Protein AF-0000000068382737 (afdb_homodimer)

InterPro domains:
  IPR018967 Iron-binding zinc finger, CDGSH type [PF09360] (54-76)
  IPR018967 Iron-binding zinc finger, CDGSH type [SM00704] (44-81)
  IPR018967 Iron-binding zinc finger, CDGSH type [SM00704] (82-119)
  IPR042216 MitoNEET, CDGSH iron-sulfur domain [G3DSA:3.40.5.90] (37-81)
  IPR042216 MitoNEET, CDGSH iron-sulfur domain [G3DSA:3.40.5.90] (82-126)
  IPR052950 CDGSH iron-sulfur domain-containing protein [PTHR46491] (32-125)

Nearest PDB structures (foldseek):
  6avj-assembly3_C  TM=9.415E-01  e=7.120E-12  Homo sapiens
  3tbn-assembly1_A  TM=9.566E-01  e=1.025E-10  Paramagnetospirillum magneticum AMB-1
  8b6h-assembly1_EF  TM=9.404E-01  e=1.617E-08  Tetrahymena thermophila SB210
  6z1p-assembly1_AV  TM=8.546E-01  e=1.347E-07  Tetrahymena thermophila SB210
  7p0p-assembly2_D  TM=6.008E-01  e=1.729E-02  Homo sapiens

Organism: Naja naja (NCBI:txid35670)

Sequence (258 aa):
MPGLQKARGIVASPVASFCRLFFSQIRSCSALSASSVKPVIAAKEPFPVDLIAEKRYAWCACGHSQKQPFCDGTHKKSAPEMSPLRFIAEESKKAWLCGCKYTKNPPYCDGTHKEDFVQKTDLHSQPQVMPGLQKARGIVASPVASFCRLFFSQIRSCSALSASSVKPVIAAKEPFPVDLIAEKRYAWCACGHSQKQPFCDGTHKKSAPEMSPLRFIAEESKKAWLCGCKYTKNPPYCDGTHKEDFVQKTDLHSQPQV

Solvent-accessible surface area (backbone atoms only — not comparable to full-atom values): 15553 Å² total; per-residue (Å²): 133,87,77,79,79,80,77,79,77,76,77,76,71,76,78,75,75,76,71,72,71,71,73,71,66,69,68,66,68,70,65,65,66,45,60,85,72,73,54,41,59,56,34,63,52,58,43,81,42,80,41,49,51,71,41,77,45,43,34,36,42,48,34,39,32,86,48,70,59,29,53,66,65,44,35,67,76,77,37,63,80,51,65,56,49,35,31,43,34,87,52,62,40,78,43,48,33,32,26,37,52,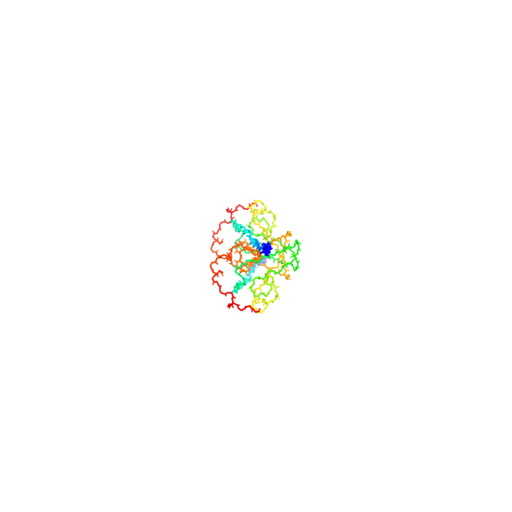66,29,77,45,71,64,32,48,44,62,54,40,73,38,61,82,45,61,70,51,66,61,83,77,46,80,74,100,135,88,80,79,80,79,82,77,78,76,78,76,73,75,77,76,75,75,71,71,72,73,71,73,68,69,67,66,66,69,65,64,65,46,59,84,72,73,55,42,59,57,35,60,52,58,44,79,42,81,41,49,51,73,40,79,44,43,34,35,42,48,35,42,33,83,49,69,57,28,54,66,64,44,35,66,77,78,38,64,79,51,65,56,48,36,30,42,35,87,52,63,40,78,43,47,33,31,25,38,50,68,30,77,45,73,65,32,48,44,61,54,41,73,38,62,81,46,61,69,48,67,61,82,77,45,78,72,102

Secondary structure (DSSP, 8-state):
-----------------------------------SPPPP---SSPEEEEE-TT-EEEE-SSS--SSTTB--STHHHH-TT---EEEE-SS-EEEEE-SSS--SSTTB--SGGGSHHHHTS-GGGS---/-----------------------------------SPPPP---SSPEEEEE-TT-EEEE--SS--SSTTB--STHHHH-TT---EEEE-SS-EEEEE-SSS--SSTTB--SGGGSHHHHTS-GGGS---

Foldseek 3Di:
DPPDDPPPPPPPPPPPPPPPPPPPCPVPPPPLPPPPQQAAQQDLFFDKDWAAAFDKFWADQRNQAPPPRGHDPCCVPVPVSDGTDIDGDHHTDIFTADRGNPAPDPRGDDCCSVDCVNVVDDNVPPPND/DDDPPDPPPPPPPPPPPPPPPPPPCPVPPPPLPPQPQQAAQQDLFFDKDWAAAFDKFWADQRNQAPPPRGHPPCCVPVPVSDGTDIDGDHHTDIFTADRGNPAPDPRGDPCCSVDCVNVVDDNVPPPSD

Structure (mmCIF, N/CA/C/O backbone):
data_AF-0000000068382737-model_v1
#
loop_
_entity.id
_entity.type
_entity.pdbx_description
1 polymer 'Iron-binding zinc finger CDGSH type domain-containing protein'
#
loop_
_atom_site.group_PDB
_atom_site.id
_atom_site.type_symbol
_atom_site.label_atom_id
_atom_site.label_alt_id
_atom_site.label_comp_id
_atom_site.label_asym_id
_atom_site.label_entity_id
_atom_site.label_seq_id
_atom_site.pdbx_PDB_ins_code
_atom_site.Cartn_x
_atom_site.Cartn_y
_atom_site.Cartn_z
_atom_site.occupancy
_atom_site.B_iso_or_equiv
_atom_site.auth_seq_id
_atom_site.auth_comp_id
_atom_site.auth_asym_id
_atom_site.auth_atom_id
_atom_site.pdbx_PDB_model_num
ATOM 1 N N . MET A 1 1 ? 44.438 -77.625 -36.875 1 35.94 1 MET A N 1
ATOM 2 C CA . MET A 1 1 ? 45 -76.312 -36.594 1 35.94 1 MET A CA 1
ATOM 3 C C . MET A 1 1 ? 43.969 -75.375 -36.031 1 35.94 1 MET A C 1
ATOM 5 O O . MET A 1 1 ? 42.875 -75.188 -36.625 1 35.94 1 MET A O 1
ATOM 9 N N . PRO A 1 2 ? 43.969 -75.188 -34.625 1 46.19 2 PRO A N 1
ATOM 10 C CA . PRO A 1 2 ? 43.094 -74.5 -33.656 1 46.19 2 PRO A CA 1
ATOM 11 C C . PRO A 1 2 ? 42.969 -73 -33.906 1 46.19 2 PRO A C 1
ATOM 13 O O . PRO A 1 2 ? 43.969 -72.25 -33.906 1 46.19 2 PRO A O 1
ATOM 16 N N . GLY A 1 3 ? 42.219 -72.625 -35.031 1 34.78 3 GLY A N 1
ATOM 17 C CA . GLY A 1 3 ? 42.094 -71.188 -35.438 1 34.78 3 GLY A CA 1
ATOM 18 C C . GLY A 1 3 ? 41.562 -70.312 -34.312 1 34.78 3 GLY A C 1
ATOM 19 O O . GLY A 1 3 ? 40.656 -70.688 -33.562 1 34.78 3 GLY A O 1
ATOM 20 N N . LEU A 1 4 ? 42.438 -69.438 -33.781 1 41.44 4 LEU A N 1
ATOM 21 C CA . LEU A 1 4 ? 42.469 -68.438 -32.75 1 41.44 4 LEU A CA 1
ATOM 22 C C . LEU A 1 4 ? 41.375 -67.375 -32.938 1 41.44 4 LEU A C 1
ATOM 24 O O . LEU A 1 4 ? 41.25 -66.812 -34.031 1 41.44 4 LEU A O 1
ATOM 28 N N . GLN A 1 5 ? 40.156 -67.625 -32.312 1 39.19 5 GLN A N 1
ATOM 29 C CA . GLN A 1 5 ? 38.938 -66.875 -32.281 1 39.19 5 GLN A CA 1
ATOM 30 C C . GLN A 1 5 ? 39.188 -65.438 -31.75 1 39.19 5 GLN A C 1
ATOM 32 O O . GLN A 1 5 ? 39.812 -65.312 -30.688 1 39.19 5 GLN A O 1
ATOM 37 N N . LYS A 1 6 ? 39.531 -64.438 -32.688 1 40.5 6 LYS A N 1
ATOM 38 C CA . LYS A 1 6 ? 39.75 -63.031 -32.406 1 40.5 6 LYS A CA 1
ATOM 39 C C . LYS A 1 6 ? 38.594 -62.438 -31.594 1 40.5 6 LYS A C 1
ATOM 41 O O . LYS A 1 6 ? 37.406 -62.625 -31.953 1 40.5 6 LYS A O 1
ATOM 46 N N . ALA A 1 7 ? 38.75 -62.281 -30.266 1 41.22 7 ALA A N 1
ATOM 47 C CA . ALA A 1 7 ? 37.906 -61.625 -29.25 1 41.22 7 ALA A CA 1
ATOM 48 C C . ALA A 1 7 ? 37.656 -60.156 -29.578 1 41.22 7 ALA A C 1
ATOM 50 O O . ALA A 1 7 ? 38.625 -59.375 -29.688 1 41.22 7 ALA A O 1
ATOM 51 N N . ARG A 1 8 ? 36.844 -59.781 -30.625 1 37.47 8 ARG A N 1
ATOM 52 C CA . ARG A 1 8 ? 36.562 -58.406 -30.906 1 37.47 8 ARG A CA 1
ATOM 53 C C . ARG A 1 8 ? 36.031 -57.688 -29.672 1 37.47 8 ARG A C 1
ATOM 55 O O . ARG A 1 8 ? 35.062 -58.156 -29.047 1 37.47 8 ARG A O 1
ATOM 62 N N . GLY A 1 9 ? 36.906 -57.094 -28.812 1 33.25 9 GLY A N 1
ATOM 63 C CA . GLY A 1 9 ? 36.594 -56.281 -27.641 1 33.25 9 GLY A CA 1
ATOM 64 C C . GLY A 1 9 ? 35.719 -55.125 -27.938 1 33.25 9 GLY A C 1
ATOM 65 O O . GLY A 1 9 ? 36.031 -54.281 -28.781 1 33.25 9 GLY A O 1
ATOM 66 N N . ILE A 1 10 ? 34.375 -55.281 -28.062 1 40 10 ILE A N 1
ATOM 67 C CA . ILE A 1 10 ? 33.438 -54.188 -28.281 1 40 10 ILE A CA 1
ATOM 68 C C . ILE A 1 10 ? 33.594 -53.156 -27.172 1 40 10 ILE A C 1
ATOM 70 O O . ILE A 1 10 ? 33.562 -53.5 -25.984 1 40 10 ILE A O 1
ATOM 74 N N . VAL A 1 11 ? 34.375 -52.062 -27.438 1 41.19 11 VAL A N 1
ATOM 75 C CA . VAL A 1 11 ? 34.562 -50.906 -26.562 1 41.19 11 VAL A CA 1
ATOM 76 C C . VAL A 1 11 ? 33.219 -50.281 -26.234 1 41.19 11 VAL A C 1
ATOM 78 O O . VAL A 1 11 ? 32.406 -50 -27.125 1 41.19 11 VAL A O 1
ATOM 81 N N . ALA A 1 12 ? 32.531 -50.719 -25.156 1 43.31 12 ALA A N 1
ATOM 82 C CA . ALA A 1 12 ? 31.297 -50.125 -24.609 1 43.31 12 ALA A CA 1
ATOM 83 C C . ALA A 1 12 ? 31.484 -48.625 -24.328 1 43.31 12 ALA A C 1
ATOM 85 O O . ALA A 1 12 ? 32.469 -48.219 -23.688 1 43.31 12 ALA A O 1
ATOM 86 N N . SER A 1 13 ? 31.188 -47.812 -25.406 1 45.09 13 SER A N 1
ATOM 87 C CA . SER A 1 13 ? 31.203 -46.375 -25.188 1 45.09 13 SER A CA 1
ATOM 88 C C . SER A 1 13 ? 30.375 -46 -23.953 1 45.09 13 SER A C 1
ATOM 90 O O . SER A 1 13 ? 29.281 -46.5 -23.75 1 45.09 13 SER A O 1
ATOM 92 N N . PRO A 1 14 ? 31.016 -45.625 -22.875 1 43.5 14 PRO A N 1
ATOM 93 C CA . PRO A 1 14 ? 30.266 -45.156 -21.703 1 43.5 14 PRO A CA 1
ATOM 94 C C . PRO A 1 14 ? 29.312 -44 -22.031 1 43.5 14 PRO A C 1
ATOM 96 O O . PRO A 1 14 ? 29.625 -43.156 -22.875 1 43.5 14 PRO A O 1
ATOM 99 N N . VAL A 1 15 ? 28.047 -44.312 -22.328 1 46.22 15 VAL A N 1
ATOM 100 C CA . VAL A 1 15 ? 27.016 -43.281 -22.391 1 46.22 15 VAL A CA 1
ATOM 101 C C . VAL A 1 15 ? 27.156 -42.344 -21.172 1 46.22 15 VAL A C 1
ATOM 103 O O . VAL A 1 15 ? 27.094 -42.812 -20.031 1 46.22 15 VAL A O 1
ATOM 106 N N . ALA A 1 16 ? 28.141 -41.375 -21.234 1 41.41 16 ALA A N 1
ATOM 107 C CA . ALA A 1 16 ? 28.203 -40.312 -20.25 1 41.41 16 ALA A CA 1
ATOM 108 C C . ALA A 1 16 ? 26.828 -39.719 -19.984 1 41.41 16 ALA A C 1
ATOM 110 O O . ALA A 1 16 ? 26.109 -39.344 -20.922 1 41.41 16 ALA A O 1
ATOM 111 N N . SER A 1 17 ? 26.078 -40.281 -19 1 42.47 17 SER A N 1
ATOM 112 C CA . SER A 1 17 ? 24.891 -39.688 -18.406 1 42.47 17 SER A CA 1
ATOM 113 C C . SER A 1 17 ? 25.109 -38.188 -18.141 1 42.47 17 SER A C 1
ATOM 115 O O . SER A 1 17 ? 25.969 -37.812 -17.328 1 42.47 17 SER A O 1
ATOM 117 N N . PHE A 1 18 ? 25.109 -37.344 -19.203 1 42.81 18 PHE A N 1
ATOM 118 C CA . PHE A 1 18 ? 25.047 -35.906 -18.891 1 42.81 18 PHE A CA 1
ATOM 119 C C . PHE A 1 18 ? 23.922 -35.625 -17.906 1 42.81 18 PHE A C 1
ATOM 121 O O . PHE A 1 18 ? 22.75 -35.688 -18.266 1 42.81 18 PHE A O 1
ATOM 128 N N . CYS A 1 19 ? 24.125 -36.125 -16.672 1 41.16 19 CYS A N 1
ATOM 129 C CA . CYS A 1 19 ? 23.234 -35.562 -15.656 1 41.16 19 CYS A CA 1
ATOM 130 C C . CYS A 1 19 ? 23.172 -34.031 -15.758 1 41.16 19 CYS A C 1
ATOM 132 O O . CYS A 1 19 ? 24.172 -33.344 -15.57 1 41.16 19 CYS A O 1
ATOM 134 N N . ARG A 1 20 ? 22.453 -33.531 -16.766 1 35.62 20 ARG A N 1
ATOM 135 C CA . ARG A 1 20 ? 22.078 -32.125 -16.703 1 35.62 20 ARG A CA 1
ATOM 136 C C . ARG A 1 20 ? 21.703 -31.734 -15.281 1 35.62 20 ARG A C 1
ATOM 138 O O . ARG A 1 20 ? 20.719 -32.188 -14.727 1 35.62 20 ARG A O 1
ATOM 145 N N . LEU A 1 21 ? 22.703 -31.562 -14.438 1 36.59 21 LEU A N 1
ATOM 146 C CA . LEU A 1 21 ? 22.438 -30.781 -13.234 1 36.59 21 LEU A CA 1
ATOM 147 C C . LEU A 1 21 ? 21.609 -29.547 -13.555 1 36.59 21 LEU A C 1
ATOM 149 O O . LEU A 1 21 ? 22.031 -28.703 -14.336 1 36.59 21 LEU A O 1
ATOM 153 N N . PHE A 1 22 ? 20.344 -29.75 -13.758 1 39.16 22 PHE A N 1
ATOM 154 C CA . PHE A 1 22 ? 19.484 -28.562 -13.625 1 39.16 22 PHE A CA 1
ATOM 155 C C . PHE A 1 22 ? 19.906 -27.719 -12.438 1 39.16 22 PHE A C 1
ATOM 157 O O . PHE A 1 22 ? 19.891 -28.188 -11.297 1 39.16 22 PHE A O 1
ATOM 164 N N . PHE A 1 23 ? 20.969 -26.9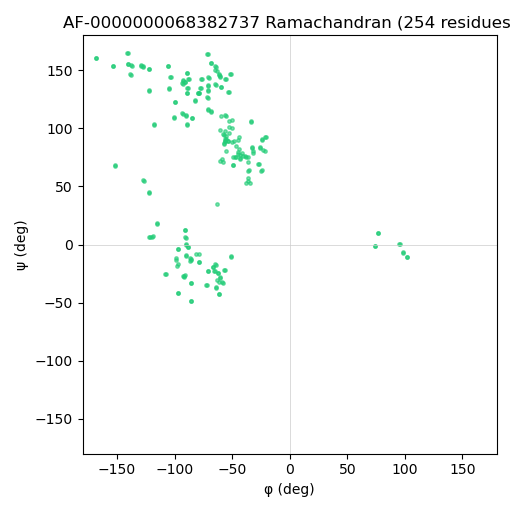22 -12.57 1 37.78 23 PHE A N 1
ATOM 165 C CA . PHE A 1 23 ? 21.141 -25.812 -11.633 1 37.78 23 PHE A CA 1
ATOM 166 C C . PHE A 1 23 ? 19.797 -25.203 -11.273 1 37.78 23 PHE A C 1
ATOM 168 O O . PHE A 1 23 ? 19.156 -24.547 -12.109 1 37.78 23 PHE A O 1
ATOM 175 N N . SER A 1 24 ? 18.953 -25.906 -10.5 1 38.53 24 SER A N 1
ATOM 176 C CA . SER A 1 24 ? 17.891 -25.172 -9.828 1 38.53 24 SER A CA 1
ATOM 177 C C . SER A 1 24 ? 18.375 -23.812 -9.336 1 38.53 24 SER A C 1
ATOM 179 O O . SER A 1 24 ? 19.109 -23.734 -8.344 1 38.53 24 SER A O 1
ATOM 181 N N . GLN A 1 25 ? 18.938 -23.031 -10.18 1 35.56 25 GLN A N 1
ATOM 182 C CA . GLN A 1 25 ? 19.109 -21.656 -9.703 1 35.56 25 GLN A CA 1
ATOM 183 C C . GLN A 1 25 ? 17.922 -21.219 -8.852 1 35.56 25 GLN A C 1
ATOM 185 O O . GLN A 1 25 ? 16.844 -20.938 -9.375 1 35.56 25 GLN A O 1
ATOM 190 N N . ILE A 1 26 ? 17.609 -21.984 -7.836 1 35.19 26 ILE A N 1
ATOM 191 C CA . ILE A 1 26 ? 16.766 -21.312 -6.863 1 35.19 26 ILE A CA 1
ATOM 192 C C . ILE A 1 26 ? 17.156 -19.844 -6.75 1 35.19 26 ILE A C 1
ATOM 194 O O . ILE A 1 26 ? 18.266 -19.531 -6.305 1 35.19 26 ILE A O 1
ATOM 198 N N . ARG A 1 27 ? 16.984 -19.125 -7.824 1 36.53 27 ARG A N 1
ATOM 199 C CA . ARG A 1 27 ? 17.156 -17.672 -7.688 1 36.53 27 ARG A CA 1
ATOM 200 C C . ARG A 1 27 ? 16.719 -17.203 -6.312 1 36.53 27 ARG A C 1
ATOM 202 O O . ARG A 1 27 ? 15.57 -17.422 -5.914 1 36.53 27 ARG A O 1
ATOM 209 N N . SER A 1 28 ? 17.562 -17.297 -5.34 1 34.72 28 SER A N 1
ATOM 210 C CA . SER A 1 28 ? 17.375 -16.625 -4.059 1 34.72 28 SER A CA 1
ATOM 211 C C . SER A 1 28 ? 16.641 -15.297 -4.227 1 34.72 28 SER A C 1
ATOM 213 O O . SER A 1 28 ? 17.047 -14.453 -5.035 1 34.72 28 SER A O 1
ATOM 215 N N . CYS A 1 29 ? 15.32 -15.406 -4.352 1 41.5 29 CYS A N 1
ATOM 216 C CA . CYS A 1 29 ? 14.703 -14.102 -4.168 1 41.5 29 CYS A CA 1
ATOM 217 C C . CYS A 1 29 ? 15.555 -13.211 -3.27 1 41.5 29 CYS A C 1
ATOM 219 O O . CYS A 1 29 ? 15.859 -13.578 -2.133 1 41.5 29 CYS A O 1
ATOM 221 N N . SER A 1 30 ? 16.703 -12.805 -3.807 1 35.38 30 SER A N 1
ATOM 222 C CA . SER A 1 30 ? 17.297 -11.797 -2.932 1 35.38 30 SER A CA 1
ATOM 223 C C . SER A 1 30 ? 16.219 -11.141 -2.061 1 35.38 30 SER A C 1
ATOM 225 O O . SER A 1 30 ? 15.234 -10.617 -2.572 1 35.38 30 SER A O 1
ATOM 227 N N . ALA A 1 31 ? 15.859 -11.766 -1.015 1 37.09 31 ALA A N 1
ATOM 228 C CA . ALA A 1 31 ? 15.07 -11.094 0.012 1 37.09 31 ALA A CA 1
ATOM 229 C C . ALA A 1 31 ? 15.281 -9.586 -0.034 1 37.09 31 ALA A C 1
ATOM 231 O O . ALA A 1 31 ? 16.391 -9.102 0.211 1 37.09 31 ALA A O 1
ATOM 232 N N . LEU A 1 32 ? 14.906 -8.945 -1.066 1 41.41 32 LEU A N 1
ATOM 233 C CA . LEU A 1 32 ? 14.93 -7.512 -0.788 1 41.41 32 LEU A CA 1
ATOM 234 C C . LEU A 1 32 ? 14.805 -7.246 0.708 1 41.41 32 LEU A C 1
ATOM 236 O O . LEU A 1 32 ? 13.883 -7.75 1.355 1 41.41 32 LEU A O 1
ATOM 240 N N . SER A 1 33 ? 15.789 -7.184 1.363 1 41.25 33 SER A N 1
ATOM 241 C CA . SER A 1 33 ? 15.961 -6.848 2.771 1 41.25 33 SER A CA 1
ATOM 242 C C . SER A 1 33 ? 14.828 -5.957 3.273 1 41.25 33 SER A C 1
ATOM 244 O O . SER A 1 33 ? 14.523 -4.93 2.664 1 41.25 33 SER A O 1
ATOM 246 N N . ALA A 1 34 ? 13.68 -6.551 3.65 1 49.91 34 ALA A N 1
ATOM 247 C CA . ALA A 1 34 ? 12.758 -5.707 4.41 1 49.91 34 ALA A CA 1
ATOM 248 C C . ALA A 1 34 ? 13.492 -4.527 5.039 1 49.91 34 ALA A C 1
ATOM 250 O O . ALA A 1 34 ? 14.531 -4.703 5.684 1 49.91 34 ALA A O 1
ATOM 251 N N . SER A 1 35 ? 13.469 -3.463 4.262 1 54.16 35 SER A N 1
ATOM 252 C CA . SER A 1 35 ? 14.086 -2.295 4.879 1 54.16 35 SER A CA 1
ATOM 253 C C . SER A 1 35 ? 13.852 -2.279 6.387 1 54.16 35 SER A C 1
ATOM 255 O O . SER A 1 35 ? 12.734 -2.504 6.848 1 54.16 35 SER A O 1
ATOM 257 N N . SER A 1 36 ? 14.82 -2.555 7.133 1 68.44 36 SER A N 1
ATOM 258 C CA . SER A 1 36 ? 14.867 -2.443 8.586 1 68.44 36 SER A CA 1
ATOM 259 C C . SER A 1 36 ? 14.414 -1.064 9.055 1 68.44 36 SER A C 1
ATOM 261 O O . SER A 1 36 ? 14.156 -0.857 10.242 1 68.44 36 SER A O 1
ATOM 263 N N . VAL A 1 37 ? 14.258 -0.148 8.109 1 83.06 37 VAL A N 1
ATOM 264 C CA . VAL A 1 37 ? 13.93 1.195 8.578 1 83.06 37 VAL A CA 1
ATOM 265 C C . VAL A 1 37 ? 12.422 1.356 8.68 1 83.06 37 VAL A C 1
ATOM 267 O O . VAL A 1 37 ? 11.688 0.973 7.766 1 83.06 37 VAL A O 1
ATOM 270 N N . LYS A 1 38 ? 11.984 1.836 9.797 1 92.12 38 LYS A N 1
ATOM 271 C CA . LYS A 1 38 ? 10.57 2.082 10.078 1 92.12 38 LYS A CA 1
ATOM 272 C C . LYS A 1 38 ? 10.18 3.516 9.727 1 92.12 38 LYS A C 1
ATOM 274 O O . LYS A 1 38 ? 10.969 4.441 9.93 1 92.12 38 LYS A O 1
ATOM 279 N N . PRO A 1 39 ? 9.047 3.674 9.211 1 96.5 39 PRO A N 1
ATOM 280 C CA . PRO A 1 39 ? 8.609 5.043 8.938 1 96.5 39 PRO A CA 1
ATOM 281 C C . PRO A 1 39 ? 8.438 5.867 10.211 1 96.5 39 PRO A C 1
ATOM 283 O O . PRO A 1 39 ? 8.203 5.312 11.289 1 96.5 39 PRO A O 1
ATOM 286 N N . VAL A 1 40 ? 8.648 7.141 10.109 1 97.25 40 VAL A N 1
ATOM 287 C CA . VAL A 1 40 ? 8.312 8.039 11.211 1 97.25 40 VAL A CA 1
ATOM 288 C C . VAL A 1 40 ? 6.859 8.492 11.094 1 97.25 40 VAL A C 1
ATOM 290 O O . VAL A 1 40 ? 6.328 8.602 9.984 1 97.25 40 VAL A O 1
ATOM 293 N N . ILE A 1 41 ? 6.223 8.602 12.188 1 98.25 41 ILE A N 1
ATOM 294 C CA . ILE A 1 41 ? 4.855 9.102 12.203 1 98.25 41 ILE A CA 1
ATOM 295 C C . ILE A 1 41 ? 4.844 10.586 11.828 1 98.25 41 ILE A C 1
ATOM 297 O O . ILE A 1 41 ? 5.336 11.43 12.578 1 98.25 41 ILE A O 1
ATOM 301 N N . ALA A 1 42 ? 4.266 10.961 10.711 1 98.06 42 ALA A N 1
ATOM 302 C CA . ALA A 1 42 ? 4.254 12.336 10.227 1 98.06 42 ALA A CA 1
ATOM 303 C C . ALA A 1 42 ? 3.1 13.133 10.836 1 98.06 42 ALA A C 1
ATOM 305 O O . ALA A 1 42 ? 3.195 14.344 11.008 1 98.06 42 ALA A O 1
ATOM 306 N N . ALA A 1 43 ? 2.012 12.516 11.086 1 98.31 43 ALA A N 1
ATOM 307 C CA . ALA A 1 43 ? 0.805 13.125 11.633 1 98.31 43 ALA A CA 1
ATOM 308 C C . ALA A 1 43 ? -0.031 12.102 12.398 1 98.31 43 ALA A C 1
ATOM 310 O O . ALA A 1 43 ? 0.024 10.906 12.109 1 98.31 43 ALA A O 1
ATOM 311 N N . LYS A 1 44 ? -0.801 12.539 13.344 1 98 44 LYS A N 1
ATOM 312 C CA . LYS A 1 44 ? -1.613 11.656 14.18 1 98 44 LYS A CA 1
ATOM 313 C C . LYS A 1 44 ? -2.994 11.438 13.562 1 98 44 LYS A C 1
ATOM 315 O O . LYS A 1 44 ? -3.797 10.664 14.086 1 98 44 LYS A O 1
ATOM 320 N N . GLU A 1 45 ? -3.291 12.18 12.555 1 98.31 45 GLU A N 1
ATOM 321 C CA . GLU A 1 45 ? -4.539 12.07 11.797 1 98.31 45 GLU A CA 1
ATOM 322 C C . GLU A 1 45 ? -4.27 11.922 10.305 1 98.31 45 GLU A C 1
ATOM 324 O O . GLU A 1 45 ? -3.234 12.367 9.805 1 98.31 45 GLU A O 1
ATOM 329 N N . PRO A 1 46 ? -5.207 11.258 9.586 1 98.69 46 PRO A N 1
ATOM 330 C CA . PRO A 1 46 ? -5.043 11.203 8.125 1 98.69 46 PRO A CA 1
ATOM 331 C C . PRO A 1 46 ? -5.293 12.547 7.449 1 98.69 46 PRO A C 1
ATOM 333 O O . PRO A 1 46 ? -5.824 13.469 8.078 1 98.69 46 PRO A O 1
ATOM 336 N N . PHE A 1 47 ? -4.859 12.688 6.211 1 98.75 47 PHE A N 1
ATOM 337 C CA . PHE A 1 47 ? -5.023 13.906 5.426 1 98.75 47 PHE A CA 1
ATOM 338 C C . PHE A 1 47 ? -6.195 13.773 4.461 1 98.75 47 PHE A C 1
ATOM 340 O O . PHE A 1 47 ? -6.223 12.859 3.631 1 98.75 47 PHE A O 1
ATOM 347 N N . PRO A 1 48 ? -7.16 14.648 4.543 1 98.44 48 PRO A N 1
ATOM 348 C CA . PRO A 1 48 ? -8.164 14.672 3.475 1 98.44 48 PRO A CA 1
ATOM 349 C C . PRO A 1 48 ? -7.602 15.211 2.158 1 98.44 48 PRO A C 1
ATOM 351 O O . PRO A 1 48 ? -6.898 16.219 2.146 1 98.44 48 PRO A O 1
ATOM 354 N N . VAL A 1 49 ? -7.871 14.516 1.129 1 98.69 49 VAL A N 1
ATOM 355 C CA . VAL A 1 49 ? -7.395 14.93 -0.186 1 98.69 49 VAL A CA 1
ATOM 356 C C . VAL A 1 49 ? -8.492 14.727 -1.224 1 98.69 49 VAL A C 1
ATOM 358 O O . VAL A 1 49 ? -9.328 13.828 -1.091 1 98.69 49 VAL A O 1
ATOM 361 N N . ASP A 1 50 ? -8.5 15.625 -2.191 1 98.5 50 ASP A N 1
ATOM 362 C CA . ASP A 1 50 ? -9.297 15.391 -3.389 1 98.5 50 ASP A CA 1
ATOM 363 C C . ASP A 1 50 ? -8.492 14.648 -4.453 1 98.5 50 ASP A C 1
ATOM 365 O O . ASP A 1 50 ? -7.578 15.219 -5.055 1 98.5 50 ASP A O 1
ATOM 369 N N . LEU A 1 51 ? -8.883 13.414 -4.668 1 98.5 51 LEU A N 1
ATOM 370 C CA . LEU A 1 51 ? -8.203 12.633 -5.695 1 98.5 51 LEU A CA 1
ATOM 371 C C . LEU A 1 51 ? -8.93 12.75 -7.031 1 98.5 51 LEU A C 1
ATOM 373 O O . LEU A 1 51 ? -10.164 12.75 -7.078 1 98.5 51 LEU A O 1
ATOM 377 N N . ILE A 1 52 ? -8.094 12.883 -8.055 1 98.62 52 ILE A N 1
ATOM 378 C CA . ILE A 1 52 ? -8.625 12.977 -9.406 1 98.62 52 ILE A CA 1
ATOM 379 C C . ILE A 1 52 ? -8.406 11.648 -10.133 1 98.62 52 ILE A C 1
ATOM 381 O O . ILE A 1 52 ? -7.32 11.07 -10.07 1 98.62 52 ILE A O 1
ATOM 385 N N . ALA A 1 53 ? -9.453 11.203 -10.805 1 97.62 53 ALA A N 1
ATOM 386 C CA . ALA A 1 53 ? -9.406 9.938 -11.531 1 97.62 53 ALA A CA 1
ATOM 387 C C . ALA A 1 53 ? -8.227 9.906 -12.492 1 97.62 53 ALA A C 1
ATOM 389 O O . ALA A 1 53 ? -7.953 10.883 -13.188 1 97.62 53 ALA A O 1
ATOM 390 N N . GLU A 1 54 ? -7.441 8.766 -12.438 1 96.19 54 GLU A N 1
ATOM 391 C CA . GLU A 1 54 ? -6.387 8.43 -13.391 1 96.19 54 GLU A CA 1
ATOM 392 C C . GLU A 1 54 ? -5.145 9.289 -13.172 1 96.19 54 GLU A C 1
ATOM 394 O O . GLU A 1 54 ? -4.16 9.164 -13.898 1 96.19 54 GLU A O 1
ATOM 399 N N . LYS A 1 55 ? -5.207 10.148 -12.266 1 97.62 55 LYS A N 1
ATOM 400 C CA . LYS A 1 55 ? -4.016 10.93 -11.93 1 97.62 55 LYS A CA 1
ATOM 401 C C . LYS A 1 55 ? -3.035 10.117 -11.102 1 97.62 55 LYS A C 1
ATOM 403 O O . LYS A 1 55 ? -3.443 9.352 -10.227 1 97.62 55 LYS A O 1
ATOM 408 N N . ARG A 1 56 ? -1.765 10.336 -11.375 1 97.38 56 ARG A N 1
ATOM 409 C CA . ARG A 1 56 ? -0.693 9.664 -10.648 1 97.38 56 ARG A CA 1
ATOM 410 C C . ARG A 1 56 ? -0.291 10.469 -9.414 1 97.38 56 ARG A C 1
ATOM 412 O O . ARG A 1 56 ? -0.154 11.688 -9.477 1 97.38 56 ARG A O 1
ATOM 419 N N . TYR A 1 57 ? -0.136 9.789 -8.328 1 98.56 57 TYR A N 1
ATOM 420 C CA . TYR A 1 57 ? 0.308 10.375 -7.07 1 98.56 57 TYR A CA 1
ATOM 421 C C . TYR A 1 57 ? 1.47 9.586 -6.48 1 98.56 57 TYR A C 1
ATOM 423 O O . TYR A 1 57 ? 1.675 8.422 -6.832 1 98.56 57 TYR A O 1
ATOM 431 N N . ALA A 1 58 ? 2.287 10.25 -5.68 1 98.69 58 ALA A N 1
ATOM 432 C CA . ALA A 1 58 ? 3.322 9.602 -4.883 1 98.69 58 ALA A CA 1
ATOM 433 C C . ALA A 1 58 ? 3.082 9.812 -3.389 1 98.69 58 ALA A C 1
ATOM 435 O O . ALA A 1 58 ? 3.359 10.891 -2.859 1 98.69 58 ALA A O 1
ATOM 436 N N . TRP A 1 59 ? 2.568 8.773 -2.734 1 98.81 59 TRP A N 1
ATOM 437 C CA . TRP A 1 59 ? 2.326 8.852 -1.298 1 98.81 59 TRP A CA 1
ATOM 438 C C . TRP A 1 59 ? 3.621 8.664 -0.516 1 98.81 59 TRP A C 1
ATOM 440 O O . TRP A 1 59 ? 4.387 7.734 -0.786 1 98.81 59 TRP A O 1
ATOM 450 N N . CYS A 1 60 ? 3.822 9.594 0.402 1 98.69 60 CYS A N 1
ATOM 451 C CA . CYS A 1 60 ? 4.996 9.523 1.269 1 98.69 60 CYS A CA 1
ATOM 452 C C . CYS A 1 60 ? 4.867 8.375 2.268 1 98.69 60 CYS A C 1
ATOM 454 O O . CYS A 1 60 ? 4.012 8.414 3.152 1 98.69 60 CYS A O 1
ATOM 456 N N . ALA A 1 61 ? 5.758 7.465 2.096 1 98.25 61 ALA A N 1
ATOM 457 C CA . ALA A 1 61 ? 5.68 6.289 2.959 1 98.25 61 ALA A CA 1
ATOM 458 C C . ALA A 1 61 ? 6.633 6.414 4.145 1 98.25 61 ALA A C 1
ATOM 460 O O . ALA A 1 61 ? 6.469 5.73 5.156 1 98.25 61 ALA A O 1
ATOM 461 N N . CYS A 1 62 ? 7.574 7.262 4.117 1 97.69 62 CYS A N 1
ATOM 462 C CA . CYS A 1 62 ? 8.648 7.297 5.102 1 97.69 62 CYS A CA 1
ATOM 463 C C . CYS A 1 62 ? 8.305 8.234 6.254 1 97.69 62 CYS A C 1
ATOM 465 O O . CYS A 1 62 ? 8.867 8.117 7.344 1 97.69 62 CYS A O 1
ATOM 467 N N . GLY A 1 63 ? 7.453 9.242 5.961 1 98.12 63 GLY A N 1
ATOM 468 C CA . GLY A 1 63 ? 7.031 10.172 7 1 98.12 63 GLY A CA 1
ATOM 469 C C . GLY A 1 63 ? 7.859 11.438 7.039 1 98.12 63 GLY A C 1
ATOM 470 O O . GLY A 1 63 ? 7.543 12.375 7.781 1 98.12 63 GLY A O 1
ATOM 471 N N . HIS A 1 64 ? 8.844 11.594 6.156 1 97.88 64 HIS A N 1
ATOM 472 C CA . HIS A 1 64 ? 9.789 12.695 6.273 1 97.88 64 HIS A CA 1
ATOM 473 C C . HIS A 1 64 ? 9.414 13.844 5.348 1 97.88 64 HIS A C 1
ATOM 475 O O . HIS A 1 64 ? 9.961 14.945 5.461 1 97.88 64 HIS A O 1
ATOM 481 N N . SER A 1 65 ? 8.508 13.656 4.402 1 98.5 65 SER A N 1
ATOM 482 C CA . SER A 1 65 ? 8.133 14.719 3.477 1 98.5 65 SER A CA 1
ATOM 483 C C . SER A 1 65 ? 7.672 15.969 4.223 1 98.5 65 SER A C 1
ATOM 485 O O . SER A 1 65 ? 6.945 15.875 5.215 1 98.5 65 SER A O 1
ATOM 487 N N . GLN A 1 66 ? 7.988 17.109 3.742 1 97.75 66 GLN A N 1
ATOM 488 C CA . GLN A 1 66 ? 7.453 18.375 4.246 1 97.75 66 GLN A CA 1
ATOM 489 C C . GLN A 1 66 ? 6.168 18.766 3.52 1 97.75 66 GLN A C 1
ATOM 491 O O . GLN A 1 66 ? 5.555 19.781 3.826 1 97.75 66 GLN A O 1
ATOM 496 N N . LYS A 1 67 ? 5.723 17.969 2.59 1 98.5 67 LYS A N 1
ATOM 497 C CA . LYS A 1 67 ? 4.504 18.172 1.815 1 98.5 67 LYS A CA 1
ATOM 498 C C . LYS A 1 67 ? 3.543 17 1.968 1 98.5 67 LYS A C 1
ATOM 500 O O . LYS A 1 67 ? 2.977 16.531 0.982 1 98.5 67 LYS A O 1
ATOM 505 N N . GLN A 1 68 ? 3.4 16.562 3.189 1 98.56 68 GLN A N 1
ATOM 506 C CA . GLN A 1 68 ? 2.492 15.445 3.443 1 98.56 68 GLN A CA 1
ATOM 507 C C . GLN A 1 68 ? 1.118 15.703 2.834 1 98.56 68 GLN A C 1
ATOM 509 O O . GLN A 1 68 ? 0.67 16.859 2.766 1 98.56 68 GLN A O 1
ATOM 514 N N . PRO A 1 69 ? 0.469 14.68 2.398 1 98.81 69 PRO A N 1
ATOM 515 C CA . PRO A 1 69 ? 0.811 13.258 2.498 1 98.81 69 PRO A CA 1
ATOM 516 C C . PRO A 1 69 ? 1.627 12.766 1.305 1 98.81 69 PRO A C 1
ATOM 518 O O . PRO A 1 69 ? 1.88 11.562 1.181 1 98.81 69 PRO A O 1
ATOM 521 N N . PHE A 1 70 ? 2.135 13.688 0.504 1 98.94 70 PHE A N 1
ATOM 522 C CA . PHE A 1 70 ? 2.805 13.305 -0.732 1 98.94 70 PHE A CA 1
ATOM 523 C C . PHE A 1 70 ? 4.312 13.469 -0.604 1 98.94 70 PHE A C 1
ATOM 525 O O . PHE A 1 70 ? 4.789 14.289 0.185 1 98.94 70 PHE A O 1
ATOM 532 N N . CYS A 1 71 ? 4.969 12.742 -1.327 1 98.69 71 CYS A N 1
ATOM 533 C CA . CYS A 1 71 ? 6.43 12.719 -1.305 1 98.69 71 CYS A CA 1
ATOM 534 C C . CYS A 1 71 ? 7.004 13.992 -1.91 1 98.69 71 CYS A C 1
ATOM 536 O O . CYS A 1 71 ? 6.555 14.445 -2.965 1 98.69 71 CYS A O 1
ATOM 538 N N . ASP A 1 72 ? 8.016 14.516 -1.255 1 98.69 72 ASP A N 1
ATOM 539 C CA . ASP A 1 72 ? 8.688 15.703 -1.788 1 98.69 72 ASP A CA 1
ATOM 540 C C . ASP A 1 72 ? 10.156 15.422 -2.068 1 98.69 72 ASP A C 1
ATOM 542 O O . ASP A 1 72 ? 10.945 16.359 -2.262 1 98.69 72 ASP A O 1
ATOM 546 N N . GLY A 1 73 ? 10.57 14.164 -1.932 1 98.06 73 GLY A N 1
ATOM 547 C CA . GLY A 1 73 ? 11.945 13.805 -2.244 1 98.06 73 GLY A CA 1
ATOM 548 C C . GLY A 1 73 ? 12.828 13.719 -1.017 1 98.06 73 GLY A C 1
ATOM 549 O O . GLY A 1 73 ? 13.953 13.211 -1.087 1 98.06 73 GLY A O 1
ATOM 550 N N . THR A 1 74 ? 12.406 14.078 0.166 1 98.12 74 THR A N 1
ATOM 551 C CA . THR A 1 74 ? 13.203 14.109 1.387 1 98.12 74 THR A CA 1
ATOM 552 C C . THR A 1 74 ? 13.633 12.695 1.784 1 98.12 74 THR A C 1
ATOM 554 O O . THR A 1 74 ? 14.664 12.516 2.432 1 98.12 74 THR A O 1
ATOM 557 N N . HIS A 1 75 ? 12.875 11.734 1.303 1 97.12 75 HIS A N 1
ATOM 558 C CA . HIS A 1 75 ? 13.219 10.359 1.653 1 97.12 75 HIS A CA 1
ATOM 559 C C . HIS A 1 75 ? 14.617 10 1.156 1 97.12 75 HIS A C 1
ATOM 561 O O . HIS A 1 75 ? 15.297 9.156 1.752 1 97.12 75 HIS A O 1
ATOM 567 N N . LYS A 1 76 ? 15.047 10.578 0.126 1 97.5 76 LYS A N 1
ATOM 568 C CA . LYS A 1 76 ? 16.359 10.266 -0.454 1 97.5 76 LYS A CA 1
ATOM 569 C C . LYS A 1 76 ? 17.469 10.484 0.556 1 97.5 76 LYS A C 1
ATOM 571 O O . LYS A 1 76 ? 18.469 9.75 0.563 1 97.5 76 LYS A O 1
ATOM 576 N N . LYS A 1 77 ? 17.312 11.43 1.412 1 97.31 77 LYS A N 1
ATOM 577 C CA . LYS A 1 77 ? 18.312 11.734 2.434 1 97.31 77 LYS A CA 1
ATOM 578 C C . LYS A 1 77 ? 17.953 11.07 3.762 1 97.31 77 LYS A C 1
ATOM 580 O O . LYS A 1 77 ? 18.812 10.469 4.41 1 97.31 77 LYS A O 1
ATOM 585 N N . SER A 1 78 ? 16.781 11.078 4.156 1 96.44 78 SER A N 1
ATOM 586 C CA . SER A 1 78 ? 16.375 10.734 5.516 1 96.44 78 SER A CA 1
ATOM 587 C C . SER A 1 78 ? 16.031 9.258 5.633 1 96.44 78 SER A C 1
ATOM 589 O O . SER A 1 78 ? 16.062 8.688 6.727 1 96.44 78 SER A O 1
ATOM 591 N N . ALA A 1 79 ? 15.609 8.641 4.605 1 96.62 79 ALA A N 1
ATOM 592 C CA . ALA A 1 79 ? 15.234 7.23 4.566 1 96.62 79 ALA A CA 1
ATOM 593 C C . ALA A 1 79 ? 15.445 6.645 3.172 1 96.62 79 ALA A C 1
ATOM 595 O O . ALA A 1 79 ? 14.484 6.23 2.514 1 96.62 79 ALA A O 1
ATOM 596 N N . PRO A 1 80 ? 16.719 6.496 2.703 1 95.94 80 PRO A N 1
ATOM 597 C CA . PRO A 1 80 ? 17.016 6.129 1.315 1 95.94 80 PRO A CA 1
ATOM 598 C C . PRO A 1 80 ? 16.531 4.723 0.966 1 95.94 80 PRO A C 1
ATOM 600 O O . PRO A 1 80 ? 16.359 4.398 -0.213 1 95.94 80 PRO A O 1
ATOM 603 N N . GLU A 1 81 ? 16.219 3.861 1.947 1 93.19 81 GLU A N 1
ATOM 604 C CA . GLU A 1 81 ? 15.781 2.494 1.697 1 93.19 81 GLU A CA 1
ATOM 605 C C . GLU A 1 81 ? 14.273 2.434 1.47 1 93.19 81 GLU A C 1
ATOM 607 O O . GLU A 1 81 ? 13.742 1.402 1.049 1 93.19 81 GLU A O 1
ATOM 612 N N . MET A 1 82 ? 13.602 3.541 1.776 1 94.81 82 MET A N 1
ATOM 613 C CA . MET A 1 82 ? 12.156 3.6 1.578 1 94.81 82 MET A CA 1
ATOM 614 C C . MET A 1 82 ? 11.812 4.426 0.344 1 94.81 82 MET A C 1
ATOM 616 O O . MET A 1 82 ? 12.516 5.383 0.015 1 94.81 82 MET A O 1
ATOM 620 N N . SER A 1 83 ? 10.805 3.998 -0.329 1 95.12 83 SER A N 1
ATOM 621 C CA . SER A 1 83 ? 10.297 4.707 -1.5 1 95.12 83 SER A CA 1
ATOM 622 C C . SER A 1 83 ? 8.828 5.082 -1.328 1 95.12 83 SER A C 1
ATOM 624 O O . SER A 1 83 ? 8.102 4.422 -0.586 1 95.12 83 SER A O 1
ATOM 626 N N . PRO A 1 84 ? 8.445 6.168 -1.981 1 98.12 84 PRO A N 1
ATOM 627 C CA . PRO A 1 84 ? 7.012 6.453 -1.986 1 98.12 84 PRO A CA 1
ATOM 628 C C . PRO A 1 84 ? 6.199 5.387 -2.717 1 98.12 84 PRO A C 1
ATOM 630 O O . PRO A 1 84 ? 6.75 4.637 -3.529 1 98.12 84 PRO A O 1
ATOM 633 N N . LEU A 1 85 ? 4.98 5.273 -2.32 1 98.44 85 LEU A N 1
ATOM 634 C CA . LEU A 1 85 ? 4.059 4.465 -3.107 1 98.44 85 LEU A CA 1
ATOM 635 C C . LEU A 1 85 ? 3.447 5.281 -4.242 1 98.44 85 LEU A C 1
ATOM 637 O O . LEU A 1 85 ? 2.666 6.203 -3.998 1 98.44 85 LEU A O 1
ATOM 641 N N . ARG A 1 86 ? 3.816 5.016 -5.453 1 98.5 86 ARG A N 1
ATOM 642 C CA . ARG A 1 86 ? 3.18 5.648 -6.605 1 98.5 86 ARG A CA 1
ATOM 643 C C . ARG A 1 86 ? 1.889 4.93 -6.98 1 98.5 86 ARG A C 1
ATOM 645 O O . ARG A 1 86 ? 1.896 3.725 -7.25 1 98.5 86 ARG A O 1
ATOM 652 N N . PHE A 1 87 ? 0.751 5.688 -7.004 1 98.25 87 PHE A N 1
ATOM 653 C CA . PHE A 1 87 ? -0.555 5.07 -7.207 1 98.25 87 PHE A CA 1
ATOM 654 C C . PHE A 1 87 ? -1.43 5.938 -8.102 1 98.25 87 PHE A C 1
ATOM 656 O O . PHE A 1 87 ? -1.084 7.082 -8.398 1 98.25 87 PHE A O 1
ATOM 663 N N . ILE A 1 88 ? -2.486 5.25 -8.562 1 97.69 88 ILE A N 1
ATOM 664 C CA . ILE A 1 88 ? -3.484 5.895 -9.406 1 97.69 88 ILE A CA 1
ATOM 665 C C . ILE A 1 88 ? -4.863 5.777 -8.766 1 97.69 88 ILE A C 1
ATOM 667 O O . ILE A 1 88 ? -5.238 4.703 -8.281 1 97.69 88 ILE A O 1
ATOM 671 N N . ALA A 1 89 ? -5.508 6.91 -8.758 1 96.12 89 ALA A N 1
ATOM 672 C CA . ALA A 1 89 ? -6.883 6.863 -8.258 1 96.12 89 ALA A CA 1
ATOM 673 C C . ALA A 1 89 ? -7.836 6.344 -9.328 1 96.12 89 ALA A C 1
ATOM 675 O O . ALA A 1 89 ? -7.805 6.809 -10.477 1 96.12 89 ALA A O 1
ATOM 676 N N . GLU A 1 90 ? -8.641 5.387 -8.953 1 91.75 90 GLU A N 1
ATOM 677 C CA . GLU A 1 90 ?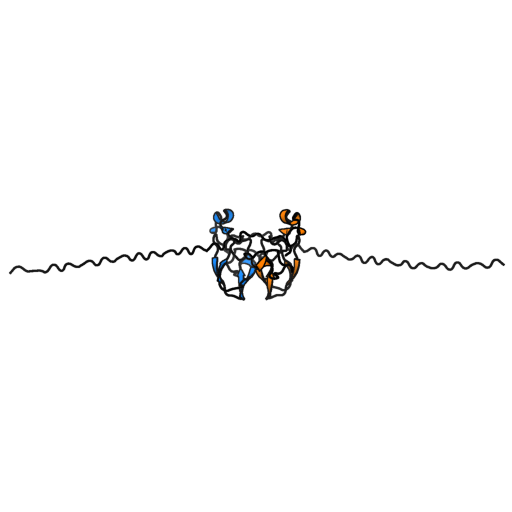 -9.578 4.805 -9.914 1 91.75 90 GLU A CA 1
ATOM 678 C C . GLU A 1 90 ? -10.711 5.77 -10.234 1 91.75 90 GLU A C 1
ATOM 680 O O . GLU A 1 90 ? -11.242 5.773 -11.352 1 91.75 90 GLU A O 1
ATOM 685 N N . GLU A 1 91 ? -11.117 6.531 -9.273 1 95.25 91 GLU A N 1
ATOM 686 C CA . GLU A 1 91 ? -12.188 7.516 -9.414 1 95.25 91 GLU A CA 1
ATOM 687 C C . GLU A 1 91 ? -11.828 8.82 -8.711 1 95.25 91 GLU A C 1
ATOM 689 O O . GLU A 1 91 ? -10.977 8.844 -7.824 1 95.25 91 GLU A O 1
ATOM 694 N N . SER A 1 92 ? -12.438 9.875 -9.219 1 98.06 92 SER A N 1
ATOM 695 C CA . SER A 1 92 ? -12.32 11.148 -8.508 1 98.06 92 SER A CA 1
ATOM 696 C C . SER A 1 92 ? -13.141 11.133 -7.223 1 98.06 92 SER A C 1
ATOM 698 O O . SER A 1 92 ? -14.352 10.906 -7.258 1 98.06 92 SER A O 1
ATOM 700 N N . LYS A 1 93 ? -12.492 11.445 -6.164 1 97.81 93 LYS A N 1
ATOM 701 C CA . LYS A 1 93 ? -13.188 11.406 -4.879 1 97.81 93 LYS A CA 1
ATOM 702 C C . LYS A 1 93 ? -12.359 12.078 -3.785 1 97.81 93 LYS A C 1
ATOM 704 O O . LYS A 1 93 ? -11.156 12.281 -3.951 1 97.81 93 LYS A O 1
ATOM 709 N N . LYS A 1 94 ? -13.078 12.438 -2.748 1 98 94 LYS A N 1
ATOM 710 C CA . LYS A 1 94 ? -12.383 12.789 -1.512 1 98 94 LYS A CA 1
ATOM 711 C C . LYS A 1 94 ? -11.922 11.539 -0.767 1 98 94 LYS A C 1
ATOM 713 O O . LYS A 1 94 ? -12.664 10.555 -0.688 1 98 94 LYS A O 1
ATOM 718 N N . ALA A 1 95 ? -10.727 11.602 -0.328 1 97.94 95 ALA A N 1
ATOM 719 C CA . ALA A 1 95 ? -10.18 10.469 0.404 1 97.94 95 ALA A CA 1
ATOM 720 C C . ALA A 1 95 ? -9.32 10.93 1.578 1 97.94 95 ALA A C 1
ATOM 722 O O . ALA A 1 95 ? -8.891 12.086 1.622 1 97.94 95 ALA A O 1
ATOM 723 N N . TRP A 1 96 ? -9.219 10.047 2.545 1 98.44 96 TRP A N 1
ATOM 724 C CA . TRP A 1 96 ? -8.297 10.258 3.656 1 98.44 96 TRP A CA 1
ATOM 725 C C . TRP A 1 96 ? -7.023 9.438 3.465 1 98.44 96 TRP A C 1
ATOM 727 O O . TRP A 1 96 ? -7.047 8.211 3.572 1 98.44 96 TRP A O 1
ATOM 737 N N . LEU A 1 97 ? -5.973 10.086 3.199 1 98.81 97 LEU A N 1
ATOM 738 C CA . LEU A 1 97 ? -4.695 9.398 3.053 1 98.81 97 LEU A CA 1
ATOM 739 C C . LEU A 1 97 ? -3.959 9.336 4.387 1 98.81 97 LEU A C 1
ATOM 741 O O . LEU A 1 97 ? -3.973 10.297 5.156 1 98.81 97 LEU A O 1
ATOM 745 N N . CYS A 1 98 ? -3.381 8.234 4.586 1 98.69 98 CYS A N 1
ATOM 746 C CA . CYS A 1 98 ? -2.732 7.938 5.859 1 98.69 98 CYS A CA 1
ATOM 747 C C . CYS A 1 98 ? -1.63 8.945 6.16 1 98.69 98 CYS A C 1
ATOM 749 O O . CYS A 1 98 ? -0.787 9.219 5.305 1 98.69 98 CYS A O 1
ATOM 751 N N . GLY A 1 99 ? -1.611 9.391 7.379 1 98.62 99 GLY A N 1
ATOM 752 C CA . GLY A 1 99 ? -0.567 10.297 7.836 1 98.62 99 GLY A CA 1
ATOM 753 C C . GLY A 1 99 ? 0.419 9.641 8.781 1 98.62 99 GLY A C 1
ATOM 754 O O . GLY A 1 99 ? 1.586 10.031 8.844 1 98.62 99 GLY A O 1
ATOM 755 N N . CYS A 1 100 ? -0.002 8.586 9.484 1 98.56 100 CYS A N 1
ATOM 756 C CA . CYS A 1 100 ? 0.85 7.977 10.508 1 98.56 100 CYS A CA 1
ATOM 757 C C . CYS A 1 100 ? 1.785 6.945 9.891 1 98.56 100 CYS A C 1
ATOM 759 O O . CYS A 1 100 ? 2.732 6.492 10.531 1 98.56 100 CYS A O 1
ATOM 761 N N . LYS A 1 101 ? 1.559 6.492 8.594 1 98.44 101 LYS A N 1
ATOM 762 C CA . LYS A 1 101 ? 2.418 5.664 7.754 1 98.44 101 LYS A CA 1
ATOM 763 C C . LYS A 1 101 ? 2.363 4.203 8.18 1 98.44 101 LYS A C 1
ATOM 765 O O . LYS A 1 101 ? 3.078 3.361 7.633 1 98.44 101 LYS A O 1
ATOM 770 N N . TYR A 1 102 ? 1.448 3.867 9.047 1 97.44 102 TYR A N 1
ATOM 771 C CA . TYR A 1 102 ? 1.382 2.492 9.523 1 97.44 102 TYR A CA 1
ATOM 772 C C . TYR A 1 102 ? 0.078 1.828 9.102 1 97.44 102 TYR A C 1
ATOM 774 O O . TYR A 1 102 ? -0.346 0.837 9.695 1 97.44 102 TYR A O 1
ATOM 782 N N . THR A 1 103 ? -0.615 2.402 8.086 1 97.31 103 THR A N 1
ATOM 783 C CA . THR A 1 103 ? -1.797 1.767 7.516 1 97.31 103 THR A CA 1
ATOM 784 C C . THR A 1 103 ? -1.444 0.407 6.922 1 97.31 103 THR A C 1
ATOM 786 O O . THR A 1 103 ? -0.377 0.243 6.324 1 97.31 103 THR A O 1
ATOM 789 N N . LYS A 1 104 ? -2.281 -0.524 7 1 92.81 104 LYS A N 1
ATOM 790 C CA . LYS A 1 104 ? -2.148 -1.803 6.305 1 92.81 104 LYS A CA 1
ATOM 791 C C . LYS A 1 104 ? -2.754 -1.733 4.906 1 92.81 104 LYS A C 1
ATOM 793 O O . LYS A 1 104 ? -2.713 -2.711 4.156 1 92.81 104 LYS A O 1
ATOM 798 N N . ASN A 1 105 ? -3.344 -0.531 4.582 1 94.19 105 ASN A N 1
ATOM 799 C CA . ASN A 1 105 ? -4 -0.28 3.303 1 94.19 105 ASN A CA 1
ATOM 800 C C . ASN A 1 105 ? -3.459 0.978 2.629 1 94.19 105 ASN A C 1
ATOM 802 O O . ASN A 1 105 ? -4.223 1.881 2.285 1 94.19 105 ASN A O 1
ATOM 806 N N . PRO A 1 106 ? -2.154 0.978 2.459 1 97.56 106 PRO A N 1
ATOM 807 C CA . PRO A 1 106 ? -1.661 2.199 1.819 1 97.56 106 PRO A CA 1
ATOM 808 C C . PRO A 1 106 ? -2.234 2.406 0.419 1 97.56 106 PRO A C 1
ATOM 810 O O . PRO A 1 106 ? -2.512 1.435 -0.288 1 97.56 106 PRO A O 1
ATOM 813 N N . PRO A 1 107 ? -2.414 3.68 0.136 1 98.44 107 PRO A N 1
ATOM 814 C CA . PRO A 1 107 ? -2.064 4.898 0.872 1 98.44 107 PRO A CA 1
ATOM 815 C C . PRO A 1 107 ? -3.186 5.371 1.794 1 98.44 107 PRO A C 1
ATOM 817 O O . PRO A 1 107 ? -3.059 6.414 2.441 1 98.44 107 PRO A O 1
ATOM 820 N N . TYR A 1 108 ? -4.234 4.621 1.93 1 97.5 108 TYR A N 1
ATOM 821 C CA . TYR A 1 108 ? -5.449 5.082 2.594 1 97.5 108 TYR A CA 1
ATOM 822 C C . TYR A 1 108 ? -5.395 4.793 4.09 1 97.5 108 TYR A C 1
ATOM 824 O O . TYR A 1 108 ? -4.773 3.814 4.52 1 97.5 108 TYR A O 1
ATOM 832 N N . CYS A 1 109 ? -6 5.637 4.816 1 97.69 109 CYS A N 1
ATOM 833 C CA . CYS A 1 109 ? -6.141 5.406 6.246 1 97.69 109 CYS A CA 1
ATOM 834 C C . CYS A 1 109 ? -7 4.18 6.52 1 97.69 109 CYS A C 1
ATOM 836 O O . CYS A 1 109 ? -8.055 4.004 5.902 1 97.69 109 CYS A O 1
ATOM 838 N N . ASP A 1 110 ? -6.598 3.4 7.441 1 94.94 110 ASP A N 1
ATOM 839 C CA . ASP A 1 110 ? -7.383 2.227 7.816 1 94.94 110 ASP A CA 1
ATOM 840 C C . ASP A 1 110 ? -7.758 2.262 9.297 1 94.94 110 ASP A C 1
ATOM 842 O O . ASP A 1 110 ? -8.203 1.257 9.852 1 94.94 110 ASP A O 1
ATOM 846 N N . GLY A 1 111 ? -7.445 3.381 9.984 1 96.75 111 GLY A N 1
ATOM 847 C CA . GLY A 1 111 ? -7.816 3.508 11.383 1 96.75 111 GLY A CA 1
ATOM 848 C C . GLY A 1 111 ? -6.652 3.27 12.336 1 96.75 111 GLY A C 1
ATOM 849 O O . GLY A 1 111 ? -6.738 3.592 13.523 1 96.75 111 GLY A O 1
ATOM 850 N N . THR A 1 112 ? -5.52 2.775 11.898 1 97.38 112 THR A N 1
ATOM 851 C CA . THR A 1 112 ? -4.355 2.5 12.734 1 97.38 112 THR A CA 1
ATOM 852 C C . THR A 1 112 ? -3.904 3.76 13.469 1 97.38 112 THR A C 1
ATOM 854 O O . THR A 1 112 ? -3.357 3.678 14.57 1 97.38 112 THR A O 1
ATOM 857 N N . HIS A 1 113 ? -4.254 4.918 12.977 1 98.25 113 HIS A N 1
ATOM 858 C CA . HIS A 1 113 ? -3.83 6.168 13.602 1 98.25 113 HIS A CA 1
ATOM 859 C C . HIS A 1 113 ? -4.461 6.34 14.977 1 98.25 113 HIS A C 1
ATOM 861 O O . HIS A 1 113 ? -3.992 7.145 15.781 1 98.25 113 HIS A O 1
ATOM 867 N N . LYS A 1 114 ? -5.488 5.641 15.188 1 98.31 114 LYS A N 1
ATOM 868 C CA . LYS A 1 114 ? -6.191 5.758 16.453 1 98.31 114 LYS A CA 1
ATOM 869 C C . LYS A 1 114 ? -5.473 4.984 17.562 1 98.31 114 LYS A C 1
ATOM 871 O O . LYS A 1 114 ? -5.777 5.152 18.75 1 98.31 114 LYS A O 1
ATOM 876 N N . GLU A 1 115 ? -4.555 4.109 17.234 1 98.19 115 GLU A N 1
ATOM 877 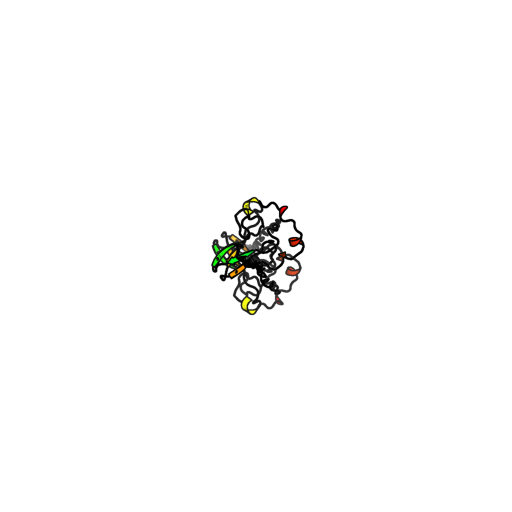C CA . GLU A 1 115 ? -3.842 3.283 18.203 1 98.19 115 GLU A CA 1
ATOM 878 C C . GLU A 1 115 ? -2.916 4.129 19.078 1 98.19 115 GLU A C 1
ATOM 880 O O . GLU A 1 115 ? -2.443 5.184 18.641 1 98.19 115 GLU A O 1
ATOM 885 N N . ASP A 1 116 ? -2.602 3.645 20.25 1 98.25 116 ASP A N 1
ATOM 886 C CA . ASP A 1 116 ? -1.84 4.371 21.266 1 98.25 116 ASP A CA 1
ATOM 887 C C . ASP A 1 116 ? -0.441 4.715 20.75 1 98.25 116 ASP A C 1
ATOM 889 O O . ASP A 1 116 ? 0.078 5.797 21.031 1 98.25 116 ASP A O 1
ATOM 893 N N . PHE A 1 117 ? 0.188 3.773 20.078 1 97.38 117 PHE A N 1
ATOM 894 C CA . PHE A 1 117 ? 1.571 4.016 19.688 1 97.38 117 PHE A CA 1
ATOM 895 C C . PHE A 1 117 ? 1.666 5.203 18.75 1 97.38 117 PHE A C 1
ATOM 897 O O . PHE A 1 117 ? 2.717 5.84 18.641 1 97.38 117 PHE A O 1
ATOM 904 N N . VAL A 1 118 ? 0.582 5.496 18.062 1 98.12 118 VAL A N 1
ATOM 905 C CA . VAL A 1 118 ? 0.554 6.672 17.203 1 98.12 118 VAL A CA 1
ATOM 906 C C . VAL A 1 118 ? 0.155 7.902 18.016 1 98.12 118 VAL A C 1
ATOM 908 O O . VAL A 1 118 ? 0.843 8.922 17.984 1 98.12 118 VAL A O 1
ATOM 911 N N . GLN A 1 119 ? -0.977 7.777 18.828 1 97.94 119 GLN A N 1
ATOM 912 C CA . GLN A 1 119 ? -1.578 8.93 19.5 1 97.94 119 GLN A CA 1
ATOM 913 C C . GLN A 1 119 ? -0.692 9.43 20.641 1 97.94 119 GLN A C 1
ATOM 915 O O . GLN A 1 119 ? -0.73 10.617 20.984 1 97.94 119 GLN A O 1
ATOM 920 N N . LYS A 1 120 ? 0.174 8.641 21.203 1 97.19 120 LYS A N 1
ATOM 921 C CA . LYS A 1 120 ? 1.009 9.055 22.328 1 97.19 120 LYS A CA 1
ATOM 922 C C . LYS A 1 120 ? 2.389 9.5 21.844 1 97.19 120 LYS A C 1
ATOM 924 O O . LYS A 1 120 ? 3.207 9.961 22.641 1 97.19 120 LYS A O 1
ATOM 929 N N . THR A 1 121 ? 2.578 9.367 20.641 1 95.06 121 THR A N 1
ATOM 930 C CA . THR A 1 121 ? 3.875 9.766 20.109 1 95.06 121 THR A CA 1
ATOM 931 C C . THR A 1 121 ? 4.02 11.281 20.125 1 95.06 121 THR A C 1
ATOM 933 O O . THR A 1 121 ? 3.043 12.008 19.938 1 95.06 121 THR A O 1
ATOM 936 N N . ASP A 1 122 ? 5.25 11.867 20.391 1 91.31 122 ASP A N 1
ATOM 937 C CA . ASP A 1 122 ? 5.562 13.281 20.281 1 91.31 122 ASP A CA 1
ATOM 938 C C . ASP A 1 122 ? 6.043 13.625 18.859 1 91.31 122 ASP A C 1
ATOM 940 O O . ASP A 1 122 ? 7.148 13.242 18.469 1 91.31 122 ASP A O 1
ATOM 944 N N . LEU A 1 123 ? 5.246 14.227 18.016 1 86.88 123 LEU A N 1
ATOM 945 C CA . LEU A 1 123 ? 5.574 14.531 16.641 1 86.88 123 LEU A CA 1
ATOM 946 C C . LEU A 1 123 ? 6.73 15.523 16.562 1 86.88 123 LEU A C 1
ATOM 948 O O . LEU A 1 123 ? 7.445 15.57 15.555 1 86.88 123 LEU A O 1
ATOM 952 N N . HIS A 1 124 ? 6.844 16.422 17.375 1 70.69 124 HIS A N 1
ATOM 953 C CA . HIS A 1 124 ? 7.895 17.438 17.391 1 70.69 124 HIS A CA 1
ATOM 954 C C . HIS A 1 124 ? 9.266 16.797 17.594 1 70.69 124 HIS A C 1
ATOM 956 O O . HIS A 1 124 ? 10.281 17.375 17.203 1 70.69 124 HIS A O 1
ATOM 962 N N . SER A 1 125 ? 9.297 15.812 18.219 1 52.66 125 SER A N 1
ATOM 963 C CA . SER A 1 125 ? 10.602 15.211 18.484 1 52.66 125 SER A CA 1
ATOM 964 C C . SER A 1 125 ? 11.086 14.398 17.297 1 52.66 125 SER A C 1
ATOM 966 O O . SER A 1 125 ? 12.219 13.906 17.297 1 52.66 125 SER A O 1
ATOM 968 N N . GLN A 1 126 ? 10.266 14.234 16.359 1 51.75 126 GLN A N 1
ATOM 969 C CA . GLN A 1 126 ? 10.742 13.484 15.203 1 51.75 126 GLN A CA 1
ATOM 970 C C . GLN A 1 126 ? 11.312 14.406 14.133 1 51.75 126 GLN A C 1
ATOM 972 O O . GLN A 1 126 ? 10.742 15.477 13.867 1 51.75 126 GLN A O 1
ATOM 977 N N . PRO A 1 127 ? 12.586 14.43 13.82 1 44.09 127 PRO A N 1
ATOM 978 C CA . PRO A 1 127 ? 13.25 15.398 12.945 1 44.09 127 PRO A CA 1
ATOM 979 C C . PRO A 1 127 ? 12.461 15.688 11.672 1 44.09 127 PRO A C 1
ATOM 981 O O . PRO A 1 127 ? 12.086 14.758 10.953 1 44.09 127 PRO A O 1
ATOM 984 N N . GLN A 1 128 ? 11.453 16.547 11.633 1 41.66 128 GLN A N 1
ATOM 985 C CA . GLN A 1 128 ? 11 17.078 10.359 1 41.66 128 GLN A CA 1
ATOM 986 C C . GLN A 1 128 ? 12.18 17.578 9.523 1 41.66 128 GLN A C 1
ATOM 988 O O . GLN A 1 128 ? 12.906 18.469 9.945 1 41.66 128 GLN A O 1
ATOM 993 N N . VAL A 1 129 ? 12.719 16.75 8.789 1 38.66 129 VAL A N 1
ATOM 994 C CA . VAL A 1 129 ? 13.812 17.328 8.016 1 38.66 129 VAL A CA 1
ATOM 995 C C . VAL A 1 129 ? 13.266 18.406 7.078 1 38.66 129 VAL A C 1
ATOM 997 O O . VAL A 1 129 ? 12.148 18.281 6.559 1 38.66 129 VAL A O 1
ATOM 1000 N N . MET B 1 1 ? -40 82.125 29.469 1 36.59 1 MET B N 1
ATOM 1001 C CA . MET B 1 1 ? -40.25 81.375 28.219 1 36.59 1 MET B CA 1
ATOM 1002 C C . MET B 1 1 ? -39.469 80.062 28.219 1 36.59 1 MET B C 1
ATOM 1004 O O . MET B 1 1 ? -38.25 80.125 28.109 1 36.59 1 MET B O 1
ATOM 1008 N N . PRO B 1 2 ? -39.844 79.062 29.078 1 47.19 2 PRO B N 1
ATOM 1009 C CA . PRO B 1 2 ? -39.281 77.75 29.406 1 47.19 2 PRO B CA 1
ATOM 1010 C C . PRO B 1 2 ? -39.125 76.875 28.172 1 47.19 2 PRO B C 1
ATOM 1012 O O . PRO B 1 2 ? -39.938 76.938 27.234 1 47.19 2 PRO B O 1
ATOM 1015 N N . GLY B 1 3 ? -37.812 76.562 27.703 1 33.91 3 GLY B N 1
ATOM 1016 C CA . GLY B 1 3 ? -37.125 75.875 26.672 1 33.91 3 GLY B CA 1
ATOM 1017 C C . GLY B 1 3 ? -37.438 74.375 26.641 1 33.91 3 GLY B C 1
ATOM 1018 O O . GLY B 1 3 ? -37.344 73.688 27.672 1 33.91 3 GLY B O 1
ATOM 1019 N N . LEU B 1 4 ? -38.312 73.875 25.828 1 41.38 4 LEU B N 1
ATOM 1020 C CA . LEU B 1 4 ? -38.938 72.562 25.516 1 41.38 4 LEU B CA 1
ATOM 1021 C C . LEU B 1 4 ? -37.906 71.562 25.016 1 41.38 4 LEU B C 1
ATOM 1023 O O . LEU B 1 4 ? -37.75 71.375 23.812 1 41.38 4 LEU B O 1
ATOM 1027 N N . GLN B 1 5 ? -36.625 71.562 25.5 1 39.47 5 GLN B N 1
ATOM 1028 C CA . GLN B 1 5 ? -35.75 70.688 24.703 1 39.47 5 GLN B CA 1
ATOM 1029 C C . GLN B 1 5 ? -36.219 69.25 24.703 1 39.47 5 GLN B C 1
ATOM 1031 O O . GLN B 1 5 ? -36.594 68.75 25.734 1 39.47 5 GLN B O 1
ATOM 1036 N N . LYS B 1 6 ? -36.719 68.75 23.516 1 41.19 6 LYS B N 1
ATOM 1037 C CA . LYS B 1 6 ? -37.156 67.438 23.016 1 41.19 6 LYS B CA 1
ATOM 1038 C C . LYS B 1 6 ? -36.094 66.375 23.234 1 41.19 6 LYS B C 1
ATOM 1040 O O . LYS B 1 6 ? -34.938 66.562 22.906 1 41.19 6 LYS B O 1
ATOM 1045 N N . ALA B 1 7 ? -36.219 65.5 24.266 1 42.53 7 ALA B N 1
ATOM 1046 C CA . ALA B 1 7 ? -35.438 64.312 24.625 1 42.53 7 ALA B CA 1
ATOM 1047 C C . ALA B 1 7 ? -35.438 63.281 23.5 1 42.53 7 ALA B C 1
ATOM 1049 O O . ALA B 1 7 ? -36.531 62.781 23.141 1 42.53 7 ALA B O 1
ATOM 1050 N N . ARG B 1 8 ? -34.719 63.438 22.359 1 37.84 8 ARG B N 1
ATOM 1051 C CA . ARG B 1 8 ? -34.625 62.438 21.297 1 37.84 8 ARG B CA 1
ATOM 1052 C C . ARG B 1 8 ? -34.125 61.125 21.844 1 37.84 8 ARG B C 1
ATOM 1054 O O . ARG B 1 8 ? -33.125 61.062 22.531 1 37.84 8 ARG B O 1
ATOM 1061 N N . GLY B 1 9 ? -35.031 60.219 22.281 1 33.81 9 GLY B N 1
ATOM 1062 C CA . GLY B 1 9 ? -34.75 58.875 22.734 1 33.81 9 GLY B CA 1
ATOM 1063 C C . GLY B 1 9 ? -34.031 58.031 21.703 1 33.81 9 GLY B C 1
ATOM 1064 O O . GLY B 1 9 ? -34.438 57.938 20.547 1 33.81 9 GLY B O 1
ATOM 1065 N N . ILE B 1 10 ? -32.688 58.062 21.625 1 39.94 10 ILE B N 1
ATOM 1066 C CA . ILE B 1 10 ? -31.844 57.281 20.734 1 39.94 10 ILE B CA 1
ATOM 1067 C C . ILE B 1 10 ? -32.094 55.781 20.969 1 39.94 10 ILE B C 1
ATOM 1069 O O . ILE B 1 10 ? -32.031 55.312 22.094 1 39.94 10 ILE B O 1
ATOM 1073 N N . VAL B 1 11 ? -33 55.156 20.156 1 40.97 11 VAL B N 1
ATOM 1074 C CA . VAL B 1 11 ? -33.25 53.719 20.156 1 40.97 11 VAL B CA 1
ATOM 1075 C C . VAL B 1 11 ? -31.953 52.938 19.875 1 40.97 11 VAL B C 1
ATOM 1077 O O . VAL B 1 11 ? -31.219 53.281 18.953 1 40.97 11 VAL B O 1
ATOM 1080 N N . ALA B 1 12 ? -31.234 52.5 20.906 1 43.59 12 ALA B N 1
ATOM 1081 C CA . ALA B 1 12 ? -30.047 51.656 20.844 1 43.59 12 ALA B CA 1
ATOM 1082 C C . ALA B 1 12 ? -30.359 50.344 20.109 1 43.59 12 ALA B C 1
ATOM 1084 O O . ALA B 1 12 ? -31.328 49.656 20.438 1 43.59 12 ALA B O 1
ATOM 1085 N N . SER B 1 13 ? -30.203 50.406 18.75 1 44.78 13 SER B N 1
ATOM 1086 C CA . SER B 1 13 ? -30.344 49.156 18 1 44.78 13 SER B CA 1
ATOM 1087 C C . SER B 1 13 ? -29.453 48.062 18.562 1 44.78 13 SER B C 1
ATOM 1089 O O . SER B 1 13 ? -28.297 48.312 18.906 1 44.78 13 SER B O 1
ATOM 1091 N N . PRO B 1 14 ? -30 47.094 19.234 1 44.38 14 PRO B N 1
ATOM 1092 C CA . PRO B 1 14 ? -29.188 45.969 19.703 1 44.38 14 PRO B CA 1
ATOM 1093 C C . PRO B 1 14 ? -28.375 45.312 18.594 1 44.38 14 PRO B C 1
ATOM 1095 O O . PRO B 1 14 ? -28.828 45.25 17.453 1 44.38 14 PRO B O 1
ATOM 1098 N N . VAL B 1 15 ? -27.109 45.688 18.422 1 45.69 15 VAL B N 1
ATOM 1099 C CA . VAL B 1 15 ? -26.188 44.938 17.578 1 45.69 15 VAL B CA 1
ATOM 1100 C C . VAL B 1 15 ? -26.266 43.469 17.891 1 45.69 15 VAL B C 1
ATOM 1102 O O . VAL B 1 15 ? -26.031 43.031 19.031 1 45.69 15 VAL B O 1
ATOM 1105 N N . ALA B 1 16 ? -27.375 42.781 17.422 1 41.59 16 ALA B N 1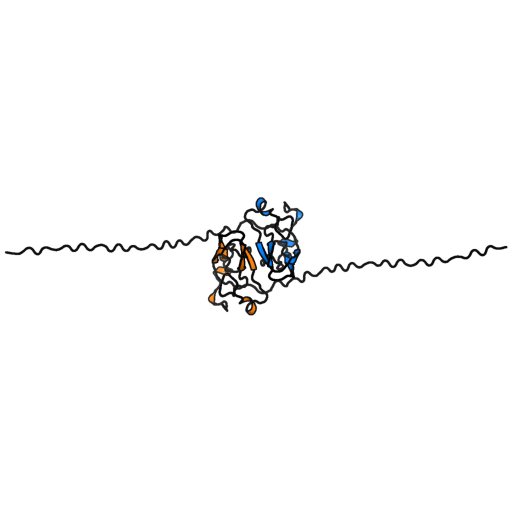
ATOM 1106 C CA . ALA B 1 16 ? -27.391 41.312 17.469 1 41.59 16 ALA B CA 1
ATOM 1107 C C . ALA B 1 16 ? -26.062 40.719 17 1 41.59 16 ALA B C 1
ATOM 1109 O O . ALA B 1 16 ? -25.547 41.125 15.961 1 41.59 16 ALA B O 1
ATOM 1110 N N . SER B 1 17 ? -25.141 40.469 17.984 1 41.62 17 SER B N 1
ATOM 1111 C CA . SER B 1 17 ? -23.938 39.656 17.781 1 41.62 17 SER B CA 1
ATOM 1112 C C . SER B 1 17 ? -24.25 38.375 17.016 1 41.62 17 SER B C 1
ATOM 1114 O O . SER B 1 17 ? -25.031 37.531 17.469 1 41.62 17 SER B O 1
ATOM 1116 N N . PHE B 1 18 ? -24.422 38.469 15.656 1 43.69 18 PHE B N 1
ATOM 1117 C CA . PHE B 1 18 ? -24.406 37.219 14.891 1 43.69 18 PHE B CA 1
ATOM 1118 C C . PHE B 1 18 ? -23.203 36.375 15.266 1 43.69 18 PHE B C 1
ATOM 1120 O O . PHE B 1 18 ? -22.078 36.688 14.891 1 43.69 18 PHE B O 1
ATOM 1127 N N . CYS B 1 19 ? -23.219 35.875 16.5 1 40.53 19 CYS B N 1
ATOM 1128 C CA . CYS B 1 19 ? -22.25 34.812 16.719 1 40.53 19 CYS B CA 1
ATOM 1129 C C . CYS B 1 19 ? -22.344 33.781 15.602 1 40.53 19 CYS B C 1
ATOM 1131 O O . CYS B 1 19 ? -23.359 33.094 15.438 1 40.53 19 CYS B O 1
ATOM 1133 N N . ARG B 1 20 ? -21.812 34.125 14.43 1 36.81 20 ARG B N 1
ATOM 1134 C CA . ARG B 1 20 ? -21.547 33.094 13.453 1 36.81 20 ARG B CA 1
ATOM 1135 C C . ARG B 1 20 ? -21.031 31.828 14.133 1 36.81 20 ARG B C 1
ATOM 1137 O O . ARG B 1 20 ? -19.938 31.828 14.703 1 36.81 20 ARG B O 1
ATOM 1144 N N . LEU B 1 21 ? -21.875 31.078 14.773 1 36.53 21 LEU B N 1
ATOM 1145 C CA . LEU B 1 21 ? -21.516 29.688 15.039 1 36.53 21 LEU B CA 1
ATOM 1146 C C . LEU B 1 21 ? -20.812 29.062 13.836 1 36.53 21 LEU B C 1
ATOM 1148 O O . LEU B 1 21 ? -21.406 28.953 12.758 1 36.53 21 LEU B O 1
ATOM 1152 N N . PHE B 1 22 ? -19.562 29.391 13.641 1 36.47 22 PHE B N 1
ATOM 1153 C CA . PHE B 1 22 ? -18.797 28.469 12.82 1 36.47 22 PHE B CA 1
ATOM 1154 C C . PHE B 1 22 ? -19.094 27.016 13.211 1 36.47 22 PHE B C 1
ATOM 1156 O O . PHE B 1 22 ? -18.797 26.609 14.328 1 36.47 22 PHE B O 1
ATOM 1163 N N . PHE B 1 23 ? -20.25 26.5 12.844 1 37.81 23 PHE B N 1
ATOM 1164 C CA . PHE B 1 23 ? -20.359 25.047 12.797 1 37.81 23 PHE B CA 1
ATOM 1165 C C . PHE B 1 23 ? -19.062 24.406 12.328 1 37.81 23 PHE B C 1
ATOM 1167 O O . PHE B 1 23 ? -18.672 24.578 11.172 1 37.81 23 PHE B O 1
ATOM 1174 N N . SER B 1 24 ? -18.047 24.359 13.219 1 38.09 24 SER B N 1
ATOM 1175 C CA . SER B 1 24 ? -16.969 23.406 12.945 1 38.09 24 SER B CA 1
ATOM 1176 C C . SER B 1 24 ? -17.516 22.125 12.312 1 38.09 24 SER B C 1
ATOM 1178 O O . SER B 1 24 ? -18.203 21.359 12.969 1 38.09 24 SER B O 1
ATOM 1180 N N . GLN B 1 25 ? -18.172 22.234 11.242 1 35.72 25 GLN B N 1
ATOM 1181 C CA . GLN B 1 25 ? -18.359 20.969 10.539 1 35.72 25 GLN B CA 1
ATOM 1182 C C . GLN B 1 25 ? -17.156 20.062 10.711 1 35.72 25 GLN B C 1
ATOM 1184 O O . GLN B 1 25 ? -16.109 20.281 10.086 1 35.72 25 GLN B O 1
ATOM 1189 N N . ILE B 1 26 ? -16.781 19.844 11.938 1 35.44 26 ILE B N 1
ATOM 1190 C CA . ILE B 1 26 ? -15.891 18.688 12.039 1 35.44 26 ILE B CA 1
ATOM 1191 C C . ILE B 1 26 ? -16.328 17.609 11.047 1 35.44 26 ILE B C 1
ATOM 1193 O O . ILE B 1 26 ? -17.406 17.031 11.188 1 35.44 26 ILE B O 1
ATOM 1197 N N . ARG B 1 27 ? -16.266 17.938 9.797 1 36.72 27 ARG B N 1
ATOM 1198 C CA . ARG B 1 27 ? -16.484 16.875 8.82 1 36.72 27 ARG B CA 1
ATOM 1199 C C . ARG B 1 27 ? -15.977 15.539 9.336 1 36.72 27 ARG B C 1
ATOM 1201 O O . ARG B 1 27 ? -14.805 15.414 9.695 1 36.72 27 ARG B O 1
ATOM 1208 N N . SER B 1 28 ? -16.781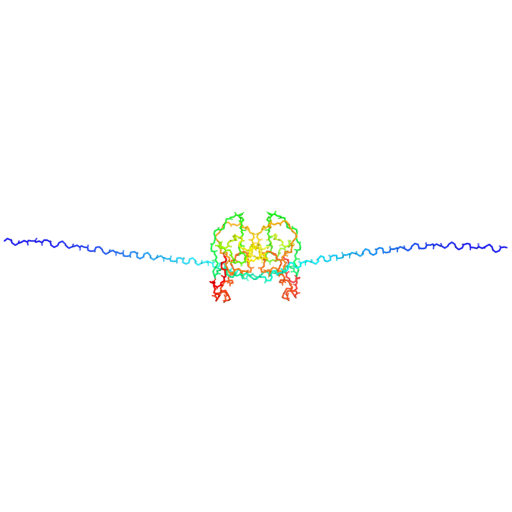 14.844 10.109 1 34.5 28 SER B N 1
ATOM 1209 C CA . SER B 1 28 ? -16.547 13.445 10.43 1 34.5 28 SER B CA 1
ATOM 1210 C C . SER B 1 28 ? -15.852 12.719 9.281 1 34.5 28 SER B C 1
ATOM 1212 O O . SER B 1 28 ? -16.312 12.766 8.141 1 34.5 28 SER B O 1
ATOM 1214 N N . CYS B 1 29 ? -14.523 12.93 9.195 1 41.78 29 CYS B N 1
ATOM 1215 C CA . CYS B 1 29 ? -13.93 11.938 8.312 1 41.78 29 CYS B CA 1
ATOM 1216 C C . CYS B 1 29 ? -14.75 10.656 8.289 1 41.78 29 CYS B C 1
ATOM 1218 O O . CYS B 1 29 ? -14.984 10.055 9.336 1 41.78 29 CYS B O 1
ATOM 1220 N N . SER B 1 30 ? -15.93 10.766 7.695 1 35.31 30 SER B N 1
ATOM 1221 C CA . SER B 1 30 ? -16.484 9.43 7.555 1 35.31 30 SER B CA 1
ATOM 1222 C C . SER B 1 30 ? -15.398 8.359 7.609 1 35.31 30 SER B C 1
ATOM 1224 O O . SER B 1 30 ? -14.445 8.398 6.824 1 35.31 30 SER B O 1
ATOM 1226 N N . ALA B 1 31 ? -14.969 8.023 8.773 1 37.25 31 ALA B N 1
ATOM 1227 C CA . ALA B 1 31 ? -14.156 6.82 8.93 1 37.25 31 ALA B CA 1
ATOM 1228 C C . ALA B 1 31 ? -14.43 5.828 7.801 1 37.25 31 ALA B C 1
ATOM 1230 O O . ALA B 1 31 ? -15.547 5.305 7.684 1 37.25 31 ALA B O 1
ATOM 1231 N N . LEU B 1 32 ? -14.156 6.168 6.613 1 41.41 32 LEU B N 1
ATOM 1232 C CA . LEU B 1 32 ? -14.211 4.988 5.754 1 41.41 32 LEU B CA 1
ATOM 1233 C C . LEU B 1 32 ? -13.977 3.719 6.566 1 41.41 32 LEU B C 1
ATOM 1235 O O . LEU B 1 32 ? -13.016 3.629 7.324 1 41.41 32 LEU B O 1
ATOM 1239 N N . SER B 1 33 ? -14.922 3.172 7.023 1 41.78 33 SER B N 1
ATOM 1240 C CA . SER B 1 33 ? -15.023 1.913 7.758 1 41.78 33 SER B CA 1
ATOM 1241 C C . SER B 1 33 ? -13.875 0.972 7.402 1 41.78 33 SER B C 1
ATOM 1243 O O . SER B 1 33 ? -13.625 0.71 6.227 1 41.78 33 SER B O 1
ATOM 1245 N N . ALA B 1 34 ? -12.695 1.135 8.055 1 50.06 34 ALA B N 1
ATOM 1246 C CA . ALA B 1 34 ? -11.758 0.025 7.906 1 50.06 34 ALA B CA 1
ATOM 1247 C C . ALA B 1 34 ? -12.484 -1.26 7.52 1 50.06 34 ALA B C 1
ATOM 1249 O O . ALA B 1 34 ? -13.5 -1.611 8.117 1 50.06 34 ALA B O 1
ATOM 1250 N N . SER B 1 35 ? -12.539 -1.423 6.227 1 54.38 35 SER B N 1
ATOM 1251 C CA . SER B 1 35 ? -13.141 -2.697 5.848 1 54.38 35 SER B CA 1
ATOM 1252 C C . SER B 1 35 ? -12.805 -3.789 6.859 1 54.38 35 SER B C 1
ATOM 1254 O O . SER B 1 35 ? -11.648 -3.932 7.262 1 54.38 35 SER B O 1
ATOM 1256 N N . SER B 1 36 ? -13.711 -4.145 7.633 1 68.69 36 SER B N 1
ATOM 1257 C CA . SER B 1 36 ? -13.656 -5.273 8.555 1 68.69 36 SER B CA 1
ATOM 1258 C C . SER B 1 36 ? -13.211 -6.547 7.848 1 68.69 36 SER B C 1
ATOM 1260 O O . SER B 1 36 ? -12.875 -7.539 8.5 1 68.69 36 SER B O 1
ATOM 1262 N N . VAL B 1 37 ? -13.156 -6.508 6.531 1 83.12 37 VAL B N 1
ATOM 1263 C CA . VAL B 1 37 ? -12.836 -7.766 5.859 1 83.12 37 VAL B CA 1
ATOM 1264 C C . VAL B 1 37 ? -11.32 -7.898 5.707 1 83.12 37 VAL B C 1
ATOM 1266 O O . VAL B 1 37 ? -10.648 -6.949 5.312 1 83.12 37 VAL B O 1
ATOM 1269 N N . LYS B 1 38 ? -10.82 -9.031 6.094 1 92.12 38 LYS B N 1
ATOM 1270 C CA . LYS B 1 38 ? -9.398 -9.359 6.008 1 92.12 38 LYS B CA 1
ATOM 1271 C C . LYS B 1 38 ? -9.078 -10.086 4.703 1 92.12 38 LYS B C 1
ATOM 1273 O O . LYS B 1 38 ? -9.883 -10.883 4.219 1 92.12 38 LYS B O 1
ATOM 1278 N N . PRO B 1 39 ? -8 -9.781 4.148 1 96.56 39 PRO B N 1
ATOM 1279 C CA . PRO B 1 39 ? -7.613 -10.516 2.939 1 96.56 39 PRO B CA 1
ATOM 1280 C C . PRO B 1 39 ? -7.379 -12 3.203 1 96.56 39 PRO B C 1
ATOM 1282 O O . PRO B 1 39 ? -7.059 -12.391 4.328 1 96.56 39 PRO B O 1
ATOM 1285 N N . VAL B 1 40 ? -7.629 -12.812 2.232 1 97.25 40 VAL B N 1
ATOM 1286 C CA . VAL B 1 40 ? -7.242 -14.219 2.316 1 97.25 40 VAL B CA 1
ATOM 1287 C C . VAL B 1 40 ? -5.82 -14.398 1.796 1 97.25 40 VAL B C 1
ATOM 1289 O O . VAL B 1 40 ? -5.375 -13.656 0.917 1 97.25 40 VAL B O 1
ATOM 1292 N N . ILE B 1 41 ? -5.105 -15.242 2.416 1 98.25 41 ILE B N 1
ATOM 1293 C CA . ILE B 1 41 ? -3.756 -15.555 1.959 1 98.25 41 ILE B CA 1
ATOM 1294 C C . ILE B 1 41 ? -3.82 -16.297 0.629 1 98.25 41 ILE B C 1
ATOM 1296 O O . ILE B 1 41 ? -4.281 -17.438 0.573 1 98.25 41 ILE B O 1
ATOM 1300 N N . ALA B 1 42 ? -3.342 -15.742 -0.445 1 98.12 42 ALA B N 1
ATOM 1301 C CA . ALA B 1 42 ? -3.41 -16.328 -1.778 1 98.12 42 ALA B CA 1
ATOM 1302 C C . ALA B 1 42 ? -2.238 -17.281 -2.02 1 98.12 42 ALA B C 1
ATOM 1304 O O . ALA B 1 42 ? -2.357 -18.25 -2.779 1 98.12 42 ALA B O 1
ATOM 1305 N N . ALA B 1 43 ? -1.113 -17.016 -1.481 1 98.31 43 ALA B N 1
ATOM 1306 C CA . ALA B 1 43 ? 0.112 -17.797 -1.64 1 98.31 43 ALA B CA 1
ATOM 1307 C C . ALA B 1 43 ? 1.033 -17.625 -0.436 1 98.31 43 ALA B C 1
ATOM 1309 O O . ALA B 1 43 ? 0.988 -16.594 0.243 1 98.31 43 ALA B O 1
ATOM 1310 N N . LYS B 1 44 ? 1.859 -18.578 -0.158 1 98 44 LYS B N 1
ATOM 1311 C CA . LYS B 1 44 ? 2.754 -18.547 0.995 1 98 44 LYS B CA 1
ATOM 1312 C C . LYS B 1 44 ? 4.094 -17.906 0.634 1 98 44 LYS B C 1
ATOM 1314 O O . LYS B 1 44 ? 4.957 -17.734 1.498 1 98 44 LYS B O 1
ATOM 1319 N N . GLU B 1 45 ? 4.301 -17.672 -0.615 1 98.25 45 GLU B N 1
ATOM 1320 C CA . GLU B 1 45 ? 5.488 -17 -1.144 1 98.25 45 GLU B CA 1
ATOM 1321 C C . GLU B 1 45 ? 5.117 -15.828 -2.041 1 98.25 45 GLU B C 1
ATOM 1323 O O . GLU B 1 45 ? 4.035 -15.812 -2.633 1 98.25 45 GLU B O 1
ATOM 1328 N N . PRO B 1 46 ? 6.016 -14.828 -2.135 1 98.69 46 PRO B N 1
ATOM 1329 C CA . PRO B 1 46 ? 5.742 -13.742 -3.08 1 98.69 46 PRO B CA 1
ATOM 1330 C C . PRO B 1 46 ? 5.898 -14.172 -4.535 1 98.69 46 PRO B C 1
ATOM 1332 O O . PRO B 1 46 ? 6.441 -15.242 -4.812 1 98.69 46 PRO B O 1
ATOM 1335 N N . PHE B 1 47 ? 5.367 -13.383 -5.453 1 98.75 47 PHE B N 1
ATOM 1336 C CA . PHE B 1 47 ? 5.434 -13.648 -6.883 1 98.75 47 PHE B CA 1
ATOM 1337 C C . PHE B 1 47 ? 6.531 -12.82 -7.539 1 98.75 47 PHE B C 1
ATOM 1339 O O . PHE B 1 47 ? 6.531 -11.594 -7.445 1 98.75 47 PHE B O 1
ATOM 1346 N N . PRO B 1 48 ? 7.465 -13.453 -8.195 1 98.44 48 PRO B N 1
ATOM 1347 C CA . PRO B 1 48 ? 8.383 -12.664 -9.023 1 98.44 48 PRO B CA 1
ATOM 1348 C C . PRO B 1 48 ? 7.707 -12.094 -10.266 1 98.44 48 PRO B C 1
ATOM 1350 O O . PRO B 1 48 ? 6.973 -12.812 -10.953 1 98.44 48 PRO B O 1
ATOM 1353 N N . VAL B 1 49 ? 7.934 -10.859 -10.484 1 98.69 49 VAL B N 1
ATOM 1354 C CA . VAL B 1 49 ? 7.348 -10.211 -11.648 1 98.69 49 VAL B CA 1
ATOM 1355 C C . VAL B 1 49 ? 8.375 -9.281 -12.297 1 98.69 49 VAL B C 1
ATOM 1357 O O . VAL B 1 49 ? 9.242 -8.734 -11.617 1 98.69 49 VAL B O 1
ATOM 1360 N N . ASP B 1 50 ? 8.266 -9.188 -13.617 1 98.5 50 ASP B N 1
ATOM 1361 C CA . ASP B 1 50 ? 8.977 -8.133 -14.328 1 98.5 50 ASP B CA 1
ATOM 1362 C C . ASP B 1 50 ? 8.117 -6.879 -14.453 1 98.5 50 ASP B C 1
ATOM 1364 O O . ASP B 1 50 ? 7.141 -6.867 -15.203 1 98.5 50 ASP B O 1
ATOM 1368 N N . LEU B 1 51 ? 8.539 -5.867 -13.75 1 98.5 51 LEU B N 1
ATOM 1369 C CA . LEU B 1 51 ? 7.816 -4.602 -13.836 1 98.5 51 LEU B CA 1
ATOM 1370 C C . LEU B 1 51 ? 8.438 -3.689 -14.891 1 98.5 51 LEU B C 1
ATOM 1372 O O . LEU B 1 51 ? 9.656 -3.619 -15.016 1 98.5 51 LEU B O 1
ATOM 1376 N N . ILE B 1 52 ? 7.527 -3.059 -15.617 1 98.62 52 ILE B N 1
ATOM 1377 C CA . ILE B 1 52 ? 7.953 -2.119 -16.656 1 98.62 52 ILE B CA 1
ATOM 1378 C C . ILE B 1 52 ? 7.723 -0.688 -16.172 1 98.62 52 ILE B C 1
ATOM 1380 O O . ILE B 1 52 ? 6.664 -0.371 -15.625 1 98.62 52 ILE B O 1
ATOM 1384 N N . ALA B 1 53 ? 8.727 0.141 -16.375 1 97.62 53 ALA B N 1
ATOM 1385 C CA . ALA B 1 53 ? 8.664 1.537 -15.961 1 97.62 53 ALA B CA 1
ATOM 1386 C C . ALA B 1 53 ? 7.414 2.223 -16.5 1 97.62 53 ALA B C 1
ATOM 1388 O O . ALA B 1 53 ? 7.059 2.037 -17.672 1 97.62 53 ALA B O 1
ATOM 1389 N N . GLU B 1 54 ? 6.68 2.934 -15.594 1 96.19 54 GLU B N 1
ATOM 1390 C CA . GLU B 1 54 ? 5.57 3.824 -15.914 1 96.19 54 GLU B CA 1
ATOM 1391 C C . GLU B 1 54 ? 4.32 3.033 -16.297 1 96.19 54 GLU B C 1
ATOM 1393 O O . GLU B 1 54 ? 3.291 3.615 -16.641 1 96.19 54 GLU B O 1
ATOM 1398 N N . LYS B 1 55 ? 4.43 1.774 -16.312 1 97.62 55 LYS B N 1
ATOM 1399 C CA . LYS B 1 55 ? 3.244 0.959 -16.562 1 97.62 55 LYS B CA 1
ATOM 1400 C C . LYS B 1 55 ? 2.354 0.886 -15.32 1 97.62 55 LYS B C 1
ATOM 1402 O O . LYS B 1 55 ? 2.85 0.792 -14.195 1 97.62 55 LYS B O 1
ATOM 1407 N N . ARG B 1 56 ? 1.059 0.906 -15.578 1 97.31 56 ARG B N 1
ATOM 1408 C CA . ARG B 1 56 ? 0.068 0.802 -14.516 1 97.31 56 ARG B CA 1
ATOM 1409 C C . ARG B 1 56 ? -0.268 -0.656 -14.219 1 97.31 56 ARG B C 1
ATOM 1411 O O . ARG B 1 56 ? -0.451 -1.455 -15.141 1 97.31 56 ARG B O 1
ATOM 1418 N N . TYR B 1 57 ? -0.322 -0.983 -12.977 1 98.56 57 TYR B N 1
ATOM 1419 C CA . TYR B 1 57 ? -0.688 -2.312 -12.5 1 98.56 57 TYR B CA 1
ATOM 1420 C C . TYR B 1 57 ? -1.777 -2.234 -11.438 1 98.56 57 TYR B C 1
ATOM 1422 O O . TYR B 1 57 ? -1.973 -1.186 -10.82 1 98.56 57 TYR B O 1
ATOM 1430 N N . ALA B 1 58 ? -2.559 -3.303 -11.312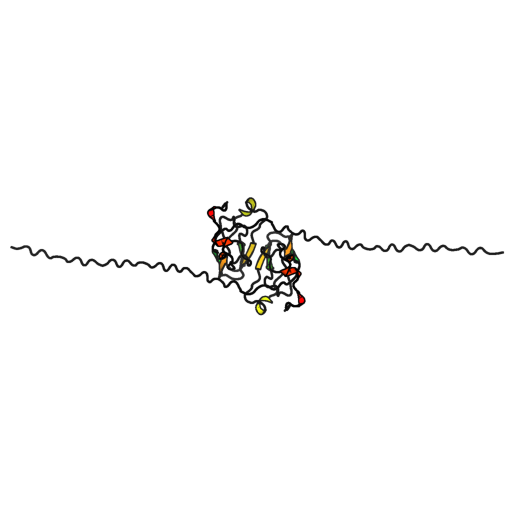 1 98.69 58 ALA B N 1
ATOM 1431 C CA . ALA B 1 58 ? -3.51 -3.467 -10.211 1 98.69 58 ALA B CA 1
ATOM 1432 C C . ALA B 1 58 ? -3.164 -4.688 -9.367 1 98.69 58 ALA B C 1
ATOM 1434 O O . ALA B 1 58 ? -3.426 -5.824 -9.766 1 98.69 58 ALA B O 1
ATOM 1435 N N . TRP B 1 59 ? -2.576 -4.422 -8.188 1 98.81 59 TRP B N 1
ATOM 1436 C CA . TRP B 1 59 ? -2.232 -5.508 -7.281 1 98.81 59 TRP B CA 1
ATOM 1437 C C . TRP B 1 59 ? -3.461 -5.988 -6.516 1 98.81 59 TRP B C 1
ATOM 1439 O O . TRP B 1 59 ? -4.215 -5.18 -5.973 1 98.81 59 TRP B O 1
ATOM 1449 N N . CYS B 1 60 ? -3.617 -7.301 -6.547 1 98.69 60 CYS B N 1
ATOM 1450 C CA . CYS B 1 60 ? -4.723 -7.918 -5.82 1 98.69 60 CYS B CA 1
ATOM 1451 C C . CYS B 1 60 ? -4.484 -7.855 -4.316 1 98.69 60 CYS B C 1
ATOM 1453 O O . CYS B 1 60 ? -3.57 -8.5 -3.799 1 98.69 60 CYS B O 1
ATOM 1455 N N . ALA B 1 61 ? -5.359 -7.141 -3.707 1 98.25 61 ALA B N 1
ATOM 1456 C CA . ALA B 1 61 ? -5.176 -6.957 -2.27 1 98.25 61 ALA B CA 1
ATOM 1457 C C . ALA B 1 61 ? -6.039 -7.938 -1.479 1 98.25 61 ALA B C 1
ATOM 1459 O O . ALA B 1 61 ? -5.773 -8.203 -0.306 1 98.25 61 ALA B O 1
ATOM 1460 N N . CYS B 1 62 ? -7.023 -8.516 -2.041 1 97.69 62 CYS B N 1
ATOM 1461 C CA . CYS B 1 62 ? -8.023 -9.289 -1.312 1 97.69 62 CYS B CA 1
ATOM 1462 C C . CYS B 1 62 ? -7.625 -10.758 -1.233 1 97.69 62 CYS B C 1
ATOM 1464 O O . CYS B 1 62 ? -8.102 -11.492 -0.365 1 97.69 62 CYS B O 1
ATOM 1466 N N . GLY B 1 63 ? -6.82 -11.211 -2.225 1 98.19 63 GLY B N 1
ATOM 1467 C CA . GLY B 1 63 ? -6.348 -12.586 -2.223 1 98.19 63 GLY B CA 1
ATOM 1468 C C . GLY B 1 63 ? -7.215 -13.516 -3.055 1 98.19 63 GLY B C 1
ATOM 1469 O O . GLY B 1 63 ? -6.875 -14.688 -3.244 1 98.19 63 GLY B O 1
ATOM 1470 N N . HIS B 1 64 ? -8.266 -13.008 -3.686 1 97.94 64 HIS B N 1
ATOM 1471 C CA . HIS B 1 64 ? -9.242 -13.891 -4.332 1 97.94 64 HIS B CA 1
ATOM 1472 C C . HIS B 1 64 ? -8.977 -13.992 -5.828 1 97.94 64 HIS B C 1
ATOM 1474 O O . HIS B 1 64 ? -9.547 -14.852 -6.504 1 97.94 64 HIS B O 1
ATOM 1480 N N . SER B 1 65 ? -8.125 -13.164 -6.414 1 98.56 65 SER B N 1
ATOM 1481 C CA . SER B 1 65 ? -7.852 -13.211 -7.844 1 98.56 65 SER B CA 1
ATOM 1482 C C . SER B 1 65 ? -7.379 -14.594 -8.273 1 98.56 65 SER B C 1
ATOM 1484 O O . SER B 1 65 ? -6.578 -15.219 -7.578 1 98.56 65 SER B O 1
ATOM 1486 N N . GLN B 1 66 ? -7.758 -15.047 -9.398 1 97.81 66 GLN B N 1
ATOM 1487 C CA . GLN B 1 66 ? -7.227 -16.266 -10.008 1 97.81 66 GLN B CA 1
ATOM 1488 C C . GLN B 1 66 ? -6.012 -15.961 -10.883 1 97.81 66 GLN B C 1
ATOM 1490 O O . GLN B 1 66 ? -5.414 -16.875 -11.461 1 97.81 66 GLN B O 1
ATOM 1495 N N . LYS B 1 67 ? -5.617 -14.734 -10.984 1 98.5 67 LYS B N 1
ATOM 1496 C CA . LYS B 1 67 ? -4.465 -14.281 -11.75 1 98.5 67 LYS B CA 1
ATOM 1497 C C . LYS B 1 67 ? -3.463 -13.547 -10.867 1 98.5 67 LYS B C 1
ATOM 1499 O O . LYS B 1 67 ? -2.959 -12.484 -11.234 1 98.5 67 LYS B O 1
ATOM 1504 N N . GLN B 1 68 ? -3.209 -14.125 -9.727 1 98.56 68 GLN B N 1
ATOM 1505 C CA . GLN B 1 68 ? -2.256 -13.516 -8.805 1 98.56 68 GLN B CA 1
ATOM 1506 C C . GLN B 1 68 ? -0.937 -13.203 -9.508 1 98.56 68 GLN B C 1
ATOM 1508 O O . GLN B 1 68 ? -0.526 -13.93 -10.414 1 98.56 68 GLN B O 1
ATOM 1513 N N . PRO B 1 69 ? -0.3 -12.156 -9.117 1 98.81 69 PRO B N 1
ATOM 1514 C CA . PRO B 1 69 ? -0.589 -11.258 -7.992 1 98.81 69 PRO B CA 1
ATOM 1515 C C . PRO B 1 69 ? -1.475 -10.086 -8.391 1 98.81 69 PRO B C 1
ATOM 1517 O O . PRO B 1 69 ? -1.7 -9.172 -7.59 1 98.81 69 PRO B O 1
ATOM 1520 N N . PHE B 1 70 ? -2.064 -10.156 -9.578 1 98.88 70 PHE B N 1
ATOM 1521 C CA . PHE B 1 70 ? -2.812 -9.023 -10.094 1 98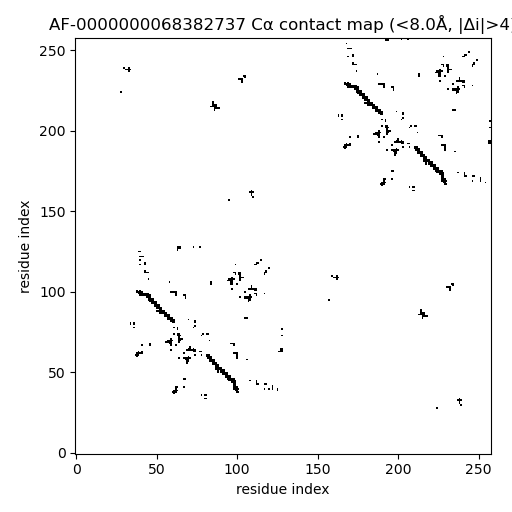.88 70 PHE B CA 1
ATOM 1522 C C . PHE B 1 70 ? -4.312 -9.281 -10.016 1 98.88 70 PHE B C 1
ATOM 1524 O O . PHE B 1 70 ? -4.754 -10.43 -10.031 1 98.88 70 PHE B O 1
ATOM 1531 N N . CYS B 1 71 ? -5 -8.266 -9.938 1 98.62 71 CYS B N 1
ATOM 1532 C CA . CYS B 1 71 ? -6.453 -8.312 -9.797 1 98.62 71 CYS B CA 1
ATOM 1533 C C . CYS B 1 71 ? -7.109 -8.773 -11.094 1 98.62 71 CYS B C 1
ATOM 1535 O O . CYS B 1 71 ? -6.75 -8.305 -12.18 1 98.62 71 CYS B O 1
ATOM 1537 N N . ASP B 1 72 ? -8.078 -9.656 -10.945 1 98.69 72 ASP B N 1
ATOM 1538 C CA . ASP B 1 72 ? -8.82 -10.102 -12.125 1 98.69 72 ASP B CA 1
ATOM 1539 C C . ASP B 1 72 ? -10.305 -9.75 -12.008 1 98.69 72 ASP B C 1
ATOM 1541 O O . ASP B 1 72 ? -11.133 -10.266 -12.758 1 98.69 72 ASP B O 1
ATOM 1545 N N . GLY B 1 73 ? -10.656 -8.992 -10.969 1 98.12 73 GLY B N 1
ATOM 1546 C CA . GLY B 1 73 ? -12.039 -8.562 -10.828 1 98.12 73 GLY B CA 1
ATOM 1547 C C . GLY B 1 73 ? -12.836 -9.422 -9.859 1 98.12 73 GLY B C 1
ATOM 1548 O O . GLY B 1 73 ? -13.938 -9.047 -9.453 1 98.12 73 GLY B O 1
ATOM 1549 N N . THR B 1 74 ? -12.328 -10.508 -9.336 1 98.12 74 THR B N 1
ATOM 1550 C CA . THR B 1 74 ? -13.039 -11.438 -8.461 1 98.12 74 THR B CA 1
ATOM 1551 C C . THR B 1 74 ? -13.391 -10.766 -7.137 1 98.12 74 THR B C 1
ATOM 1553 O O . THR B 1 74 ? -14.367 -11.141 -6.484 1 98.12 74 THR B O 1
ATOM 1556 N N . HIS B 1 75 ? -12.633 -9.727 -6.816 1 97.19 75 HIS B N 1
ATOM 1557 C CA . HIS B 1 75 ? -12.906 -9.047 -5.555 1 97.19 75 HIS B CA 1
ATOM 1558 C C . HIS B 1 75 ? -14.32 -8.477 -5.535 1 97.19 75 HIS B C 1
ATOM 1560 O O . HIS B 1 75 ? -14.93 -8.344 -4.465 1 97.19 75 HIS B O 1
ATOM 1566 N N . LYS B 1 76 ? -14.859 -8.148 -6.633 1 97.5 76 LYS B N 1
ATOM 1567 C CA . LYS B 1 76 ? -16.188 -7.551 -6.703 1 97.5 76 LYS B CA 1
ATOM 1568 C C . LYS B 1 76 ? -17.234 -8.469 -6.086 1 97.5 76 LYS B C 1
ATOM 1570 O O . LYS B 1 76 ? -18.203 -7.996 -5.477 1 97.5 76 LYS B O 1
ATOM 1575 N N . LYS B 1 77 ? -17.047 -9.719 -6.195 1 97.38 77 LYS B N 1
ATOM 1576 C CA . LYS B 1 77 ? -17.984 -10.703 -5.641 1 97.38 77 LYS B CA 1
ATOM 1577 C C . LYS B 1 77 ? -17.5 -11.195 -4.277 1 97.38 77 LYS B C 1
ATOM 1579 O O . LYS B 1 77 ? -18.297 -11.273 -3.332 1 97.38 77 LYS B O 1
ATOM 1584 N N . SER B 1 78 ? -16.297 -11.445 -4.094 1 96.5 78 SER B N 1
ATOM 1585 C CA . SER B 1 78 ? -15.781 -12.18 -2.945 1 96.5 78 SER B CA 1
ATOM 1586 C C . SER B 1 78 ? -15.383 -11.234 -1.818 1 96.5 78 SER B C 1
ATOM 1588 O O . SER B 1 78 ? -15.328 -11.633 -0.653 1 96.5 78 SER B O 1
ATOM 1590 N N . ALA B 1 79 ? -15.031 -10.062 -2.102 1 96.75 79 ALA B N 1
ATOM 1591 C CA . ALA B 1 79 ? -14.609 -9.047 -1.137 1 96.75 79 ALA B CA 1
ATOM 1592 C C . ALA B 1 79 ? -14.906 -7.645 -1.651 1 96.75 79 ALA B C 1
ATOM 1594 O O . ALA B 1 79 ? -13.984 -6.852 -1.878 1 96.75 79 ALA B O 1
ATOM 1595 N N . PRO B 1 80 ? -16.203 -7.25 -1.774 1 95.88 80 PRO B N 1
ATOM 1596 C CA . PRO B 1 80 ? -16.594 -5.996 -2.434 1 95.88 80 PRO B CA 1
ATOM 1597 C C . PRO B 1 80 ? -16.078 -4.762 -1.689 1 95.88 80 PRO B C 1
ATOM 1599 O O . PRO B 1 80 ? -16 -3.678 -2.271 1 95.88 80 PRO B O 1
ATOM 1602 N N . GLU B 1 81 ? -15.68 -4.871 -0.425 1 93.12 81 GLU B N 1
ATOM 1603 C CA . GLU B 1 81 ? -15.219 -3.736 0.364 1 93.12 81 GLU B CA 1
ATOM 1604 C C . GLU B 1 81 ? -13.727 -3.482 0.139 1 93.12 81 GLU B C 1
ATOM 1606 O O . GLU B 1 81 ? -13.195 -2.451 0.559 1 93.12 81 GLU B O 1
ATOM 1611 N N . MET B 1 82 ? -13.07 -4.441 -0.488 1 94.69 82 MET B N 1
ATOM 1612 C CA . MET B 1 82 ? -11.648 -4.293 -0.775 1 94.69 82 MET B CA 1
ATOM 1613 C C . MET B 1 82 ? -11.422 -3.953 -2.244 1 94.69 82 MET B C 1
ATOM 1615 O O . MET B 1 82 ? -12.188 -4.379 -3.109 1 94.69 82 MET B O 1
ATOM 1619 N N . SER B 1 83 ? -10.445 -3.145 -2.475 1 95.06 83 SER B N 1
ATOM 1620 C CA . SER B 1 83 ? -10.047 -2.77 -3.828 1 95.06 83 SER B CA 1
ATOM 1621 C C . SER B 1 83 ? -8.586 -3.109 -4.094 1 95.06 83 SER B C 1
ATOM 1623 O O . SER B 1 83 ? -7.777 -3.168 -3.162 1 95.06 83 SER B O 1
ATOM 1625 N N . PRO B 1 84 ? -8.289 -3.377 -5.363 1 98.12 84 PRO B N 1
ATOM 1626 C CA . PRO B 1 84 ? -6.863 -3.525 -5.684 1 98.12 84 PRO B CA 1
ATOM 1627 C C . PRO B 1 84 ? -6.074 -2.236 -5.465 1 98.12 84 PRO B C 1
ATOM 1629 O O . PRO B 1 84 ? -6.656 -1.149 -5.43 1 98.12 84 PRO B O 1
ATOM 1632 N N . LEU B 1 85 ? -4.832 -2.402 -5.199 1 98.44 85 LEU B N 1
ATOM 1633 C CA . LEU B 1 85 ? -3.945 -1.244 -5.215 1 98.44 85 LEU B CA 1
ATOM 1634 C C . LEU B 1 85 ? -3.447 -0.963 -6.629 1 98.44 85 LEU B C 1
ATOM 1636 O O . LEU B 1 85 ? -2.674 -1.746 -7.188 1 98.44 85 LEU B O 1
ATOM 1640 N N . ARG B 1 86 ? -3.898 0.078 -7.238 1 98.5 86 ARG B N 1
ATOM 1641 C CA . ARG B 1 86 ? -3.369 0.501 -8.531 1 98.5 86 ARG B CA 1
ATOM 1642 C C . ARG B 1 86 ? -2.086 1.309 -8.359 1 98.5 86 ARG B C 1
ATOM 1644 O O . ARG B 1 86 ? -2.074 2.324 -7.664 1 98.5 86 ARG B O 1
ATOM 1651 N N . PHE B 1 87 ? -0.987 0.84 -9.031 1 98.31 87 PHE B N 1
ATOM 1652 C CA . PHE B 1 87 ? 0.318 1.454 -8.812 1 98.31 87 PHE B CA 1
ATOM 1653 C C . PHE B 1 87 ? 1.098 1.536 -10.125 1 98.31 87 PHE B C 1
ATOM 1655 O O . PHE B 1 87 ? 0.694 0.952 -11.133 1 98.31 87 PHE B O 1
ATOM 1662 N N . ILE B 1 88 ? 2.145 2.373 -10.016 1 97.69 88 ILE B N 1
ATOM 1663 C CA . ILE B 1 88 ? 3.059 2.576 -11.133 1 97.69 88 ILE B CA 1
ATOM 1664 C C . ILE B 1 88 ? 4.484 2.234 -10.703 1 97.69 88 ILE B C 1
ATOM 1666 O O . ILE B 1 88 ? 4.93 2.641 -9.625 1 97.69 88 ILE B O 1
ATOM 1670 N N . ALA B 1 89 ? 5.098 1.461 -11.562 1 96.12 89 ALA B N 1
ATOM 1671 C CA . ALA B 1 89 ? 6.504 1.18 -11.289 1 96.12 89 ALA B CA 1
ATOM 1672 C C . ALA B 1 89 ? 7.391 2.344 -11.719 1 96.12 89 ALA B C 1
ATOM 1674 O O . ALA B 1 89 ? 7.258 2.852 -12.836 1 96.12 89 ALA B O 1
ATOM 1675 N N . GLU B 1 90 ? 8.25 2.756 -10.836 1 91.88 90 GLU B N 1
ATOM 1676 C CA . GLU B 1 90 ? 9.125 3.885 -11.148 1 91.88 90 GLU B CA 1
ATOM 1677 C C . GLU B 1 90 ? 10.203 3.488 -12.148 1 91.88 90 GLU B C 1
ATOM 1679 O O . GLU B 1 90 ? 10.633 4.309 -12.961 1 91.88 90 GLU B O 1
ATOM 1684 N N . GLU B 1 91 ? 10.664 2.291 -12.07 1 95.31 91 GLU B N 1
ATOM 1685 C CA . GLU B 1 91 ? 11.688 1.75 -12.961 1 95.31 91 GLU B CA 1
ATOM 1686 C C . GLU B 1 91 ? 11.344 0.33 -13.398 1 95.31 91 GLU B C 1
ATOM 1688 O O . GLU B 1 91 ? 10.562 -0.357 -12.742 1 95.31 91 GLU B O 1
ATOM 1693 N N . SER B 1 92 ? 11.867 -0.023 -14.578 1 98.12 92 SER B N 1
ATOM 1694 C CA . SER B 1 92 ? 11.758 -1.417 -15 1 98.12 92 SER B CA 1
ATOM 1695 C C . SER B 1 92 ? 12.672 -2.314 -14.172 1 98.12 92 SER B C 1
ATOM 1697 O O . SER B 1 92 ? 13.883 -2.094 -14.117 1 98.12 92 SER B O 1
ATOM 1699 N N . LYS B 1 93 ? 12.094 -3.314 -13.617 1 97.88 93 LYS B N 1
ATOM 1700 C CA . LYS B 1 93 ? 12.883 -4.199 -12.766 1 97.88 93 LYS B CA 1
ATOM 1701 C C . LYS B 1 93 ? 12.117 -5.477 -12.438 1 97.88 93 LYS B C 1
ATOM 1703 O O . LYS B 1 93 ? 10.898 -5.535 -12.617 1 97.88 93 LYS B O 1
ATOM 1708 N N . LYS B 1 94 ? 12.891 -6.457 -12.047 1 98.06 94 LYS B N 1
ATOM 1709 C CA . LYS B 1 94 ? 12.281 -7.613 -11.398 1 98.06 94 LYS B CA 1
ATOM 1710 C C . LYS B 1 94 ? 11.922 -7.309 -9.945 1 98.06 94 LYS B C 1
ATOM 1712 O O . LYS B 1 94 ? 12.695 -6.664 -9.234 1 98.06 94 LYS B O 1
ATOM 1717 N N . ALA B 1 95 ? 10.758 -7.711 -9.602 1 98 95 ALA B N 1
ATOM 1718 C CA . ALA B 1 95 ? 10.305 -7.477 -8.234 1 98 95 ALA B CA 1
ATOM 1719 C C . ALA B 1 95 ? 9.523 -8.672 -7.699 1 98 95 ALA B C 1
ATOM 1721 O O . ALA B 1 95 ? 9.047 -9.508 -8.477 1 98 95 ALA B O 1
ATOM 1722 N N . TRP B 1 96 ? 9.523 -8.773 -6.379 1 98.44 96 TRP B N 1
ATOM 1723 C CA . TRP B 1 96 ? 8.68 -9.75 -5.695 1 98.44 96 TRP B CA 1
ATOM 1724 C C . TRP B 1 96 ? 7.426 -9.086 -5.141 1 98.44 96 TRP B C 1
ATOM 1726 O O . TRP B 1 96 ? 7.496 -8.328 -4.176 1 98.44 96 TRP B O 1
ATOM 1736 N N . LEU B 1 97 ? 6.336 -9.375 -5.723 1 98.81 97 LEU B N 1
ATOM 1737 C CA . LEU B 1 97 ? 5.07 -8.844 -5.234 1 98.81 97 LEU B CA 1
ATOM 1738 C C . LEU B 1 97 ? 4.438 -9.789 -4.215 1 98.81 97 LEU B C 1
ATOM 1740 O O . LEU B 1 97 ? 4.48 -11.008 -4.387 1 98.81 97 LEU B O 1
ATOM 1744 N N . CYS B 1 98 ? 3.912 -9.188 -3.238 1 98.69 98 CYS B N 1
ATOM 1745 C CA . CYS B 1 98 ? 3.371 -9.922 -2.104 1 98.69 98 CYS B CA 1
ATOM 1746 C C . CYS B 1 98 ? 2.262 -10.867 -2.545 1 98.69 98 CYS B C 1
ATOM 1748 O O . CYS B 1 98 ? 1.349 -10.469 -3.268 1 98.69 98 CYS B O 1
ATOM 1750 N N . GLY B 1 99 ? 2.318 -12.07 -2.027 1 98.62 99 GLY B N 1
ATOM 1751 C CA . GLY B 1 99 ? 1.282 -13.055 -2.291 1 98.62 99 GLY B CA 1
ATOM 1752 C C . GLY B 1 99 ? 0.389 -13.312 -1.094 1 98.62 99 GLY B C 1
ATOM 1753 O O . GLY B 1 99 ? -0.782 -13.664 -1.251 1 98.62 99 GLY B O 1
ATOM 1754 N N . CYS B 1 100 ? 0.891 -13.078 0.122 1 98.56 100 CYS B N 1
ATOM 1755 C CA . CYS B 1 100 ? 0.135 -13.422 1.321 1 98.56 100 CYS B CA 1
ATOM 1756 C C . CYS B 1 100 ? -0.809 -12.297 1.715 1 98.56 100 CYS B C 1
ATOM 1758 O O . CYS B 1 100 ? -1.693 -12.484 2.553 1 98.56 100 CYS B O 1
ATOM 1760 N N . LYS B 1 101 ? -0.657 -11.039 1.14 1 98.44 101 LYS B N 1
ATOM 1761 C CA . LYS B 1 101 ? -1.548 -9.891 1.228 1 98.44 101 LYS B CA 1
ATOM 1762 C C . LYS B 1 101 ? -1.413 -9.195 2.578 1 98.44 101 LYS B C 1
ATOM 1764 O O . LYS B 1 101 ? -2.137 -8.234 2.863 1 98.44 101 LYS B O 1
ATOM 1769 N N . TYR B 1 102 ? -0.44 -9.562 3.344 1 97.44 102 TYR B N 1
ATOM 1770 C CA . TYR B 1 102 ? -0.291 -8.961 4.664 1 97.44 102 TYR B CA 1
ATOM 1771 C C . TYR B 1 102 ? 0.998 -8.156 4.754 1 97.44 102 TYR B C 1
ATOM 1773 O O . TYR B 1 102 ? 1.498 -7.891 5.848 1 97.44 102 TYR B O 1
ATOM 1781 N N . THR B 1 103 ? 1.595 -7.793 3.596 1 97.31 103 THR B N 1
ATOM 1782 C CA . THR B 1 103 ? 2.75 -6.902 3.574 1 97.31 103 THR B CA 1
ATOM 1783 C C . THR B 1 103 ? 2.398 -5.543 4.176 1 97.31 103 THR B C 1
ATOM 1785 O O . THR B 1 103 ? 1.297 -5.031 3.961 1 97.31 103 THR B O 1
ATOM 1788 N N . LYS B 1 104 ? 3.266 -4.938 4.844 1 92.81 104 LYS B N 1
ATOM 1789 C CA . LYS B 1 104 ? 3.123 -3.557 5.301 1 92.81 104 LYS B CA 1
ATOM 1790 C C . LYS B 1 104 ? 3.629 -2.574 4.25 1 92.81 104 LYS B C 1
ATOM 1792 O O . LYS B 1 104 ? 3.564 -1.358 4.445 1 92.81 104 LYS B O 1
ATOM 1797 N N . ASN B 1 105 ? 4.164 -3.152 3.109 1 94.25 105 ASN B N 1
ATOM 1798 C CA . ASN B 1 105 ? 4.723 -2.387 2.004 1 94.25 105 ASN B CA 1
ATOM 1799 C C . ASN B 1 105 ? 4.094 -2.779 0.671 1 94.25 105 ASN B C 1
ATOM 1801 O O . ASN B 1 105 ? 4.797 -3.133 -0.275 1 94.25 105 ASN B O 1
ATOM 1805 N N . PRO B 1 106 ? 2.779 -2.691 0.662 1 97.56 106 PRO B N 1
ATOM 1806 C CA . PRO B 1 106 ? 2.201 -3.082 -0.626 1 97.56 106 PRO B CA 1
ATOM 1807 C C . PRO B 1 106 ? 2.666 -2.191 -1.776 1 97.56 106 PRO B C 1
ATOM 1809 O O . PRO B 1 106 ? 2.926 -1.002 -1.575 1 97.56 106 PRO B O 1
ATOM 1812 N N . PRO B 1 107 ? 2.768 -2.85 -2.914 1 98.44 107 PRO B N 1
ATOM 1813 C CA . PRO B 1 107 ? 2.434 -4.23 -3.27 1 98.44 107 PRO B CA 1
ATOM 1814 C C . PRO B 1 107 ? 3.604 -5.191 -3.062 1 98.44 107 PRO B C 1
ATOM 1816 O O . PRO B 1 107 ? 3.488 -6.383 -3.365 1 98.44 107 PRO B O 1
ATOM 1819 N N . TYR B 1 108 ? 4.688 -4.75 -2.508 1 97.5 108 TYR B N 1
ATOM 1820 C CA . TYR B 1 108 ? 5.934 -5.512 -2.473 1 97.5 108 TYR B CA 1
ATOM 1821 C C . TYR B 1 108 ? 5.996 -6.391 -1.231 1 97.5 108 TYR B C 1
ATOM 1823 O O . TYR B 1 108 ? 5.449 -6.043 -0.185 1 97.5 108 TYR B O 1
ATOM 1831 N N . CYS B 1 109 ? 6.621 -7.488 -1.392 1 97.75 109 CYS B N 1
ATOM 1832 C CA . CYS B 1 109 ? 6.879 -8.359 -0.252 1 97.75 109 CYS B CA 1
ATOM 1833 C C . CYS B 1 109 ? 7.797 -7.684 0.757 1 97.75 109 CYS B C 1
ATOM 1835 O O . CYS B 1 109 ? 8.805 -7.082 0.38 1 97.75 109 CYS B O 1
ATOM 1837 N N . ASP B 1 110 ? 7.477 -7.828 1.991 1 94.94 110 ASP B N 1
ATOM 1838 C CA . ASP B 1 110 ? 8.32 -7.262 3.037 1 94.94 110 ASP B CA 1
ATOM 1839 C C . ASP B 1 110 ? 8.805 -8.352 3.996 1 94.94 110 ASP B C 1
ATOM 1841 O O . ASP B 1 110 ? 9.32 -8.047 5.074 1 94.94 110 ASP B O 1
ATOM 1845 N N . GLY B 1 111 ? 8.516 -9.633 3.686 1 96.75 111 GLY B N 1
ATOM 1846 C CA . GLY B 1 111 ? 8.984 -10.727 4.523 1 96.75 111 GLY B CA 1
ATOM 1847 C C . GLY B 1 111 ? 7.902 -11.289 5.434 1 96.75 111 GLY B C 1
ATOM 1848 O O . GLY B 1 111 ? 8.062 -12.367 6.004 1 96.75 111 GLY B O 1
ATOM 1849 N N . THR B 1 112 ? 6.75 -10.656 5.578 1 97.38 112 THR B N 1
ATOM 1850 C CA . THR B 1 112 ? 5.66 -11.117 6.434 1 97.38 112 THR B CA 1
ATOM 1851 C C . THR B 1 112 ? 5.23 -12.531 6.055 1 97.38 112 THR B C 1
ATOM 1853 O O . THR B 1 112 ? 4.766 -13.289 6.902 1 97.38 112 THR B O 1
ATOM 1856 N N . HIS B 1 113 ? 5.508 -12.953 4.855 1 98.25 113 HIS B N 1
ATOM 1857 C CA . HIS B 1 113 ? 5.094 -14.273 4.402 1 98.25 113 HIS B CA 1
ATOM 1858 C C . HIS B 1 113 ? 5.82 -15.367 5.172 1 98.25 113 HIS B C 1
ATOM 1860 O O . HIS B 1 113 ? 5.387 -16.531 5.172 1 98.25 113 HIS B O 1
ATOM 1866 N N . LYS B 1 114 ? 6.883 -15.008 5.754 1 98.31 114 LYS B N 1
ATOM 1867 C CA . LYS B 1 114 ? 7.68 -15.984 6.484 1 98.31 114 LYS B CA 1
ATOM 1868 C C . LYS B 1 114 ? 7.066 -16.281 7.852 1 98.31 114 LYS B C 1
ATOM 1870 O O . LYS B 1 114 ? 7.453 -17.25 8.516 1 98.31 114 LYS B O 1
ATOM 1875 N N . GLU B 1 115 ? 6.148 -15.469 8.32 1 98.25 115 GLU B N 1
ATOM 1876 C CA . GLU B 1 115 ? 5.539 -15.633 9.641 1 98.25 115 GLU B CA 1
ATOM 1877 C C . GLU B 1 115 ? 4.656 -16.875 9.695 1 98.25 115 GLU B C 1
ATOM 1879 O O . GLU B 1 115 ? 4.113 -17.297 8.672 1 98.25 115 GLU B O 1
ATOM 1884 N N . ASP B 1 116 ? 4.457 -17.406 10.891 1 98.25 116 ASP B N 1
ATOM 1885 C CA . ASP B 1 116 ? 3.752 -18.672 11.117 1 98.25 116 ASP B CA 1
ATOM 1886 C C . ASP B 1 116 ? 2.309 -18.578 10.625 1 98.25 116 ASP B C 1
ATOM 1888 O O . ASP B 1 116 ? 1.778 -19.547 10.07 1 98.25 116 ASP B O 1
ATOM 1892 N N . PHE B 1 117 ? 1.66 -17.469 10.898 1 97.38 117 PHE B N 1
ATOM 1893 C CA . PHE B 1 117 ? 0.244 -17.391 10.562 1 97.38 117 PHE B CA 1
ATOM 1894 C C . PHE B 1 117 ? 0.04 -17.531 9.055 1 97.38 117 PHE B C 1
ATOM 1896 O O . PHE B 1 117 ? -1.035 -17.938 8.602 1 97.38 117 PHE B O 1
ATOM 1903 N N . VAL B 1 118 ? 1.053 -17.203 8.289 1 98.12 118 VAL B N 1
ATOM 1904 C CA . VAL B 1 118 ? 0.977 -17.391 6.848 1 98.12 118 VAL B CA 1
ATOM 1905 C C . VAL B 1 118 ? 1.397 -18.812 6.48 1 98.12 118 VAL B C 1
ATOM 1907 O O . VAL B 1 118 ? 0.679 -19.5 5.766 1 98.12 118 VAL B O 1
ATOM 1910 N N . GLN B 1 119 ? 2.592 -19.281 7.039 1 97.94 119 GLN B N 1
ATOM 1911 C CA . GLN B 1 119 ? 3.205 -20.531 6.617 1 97.94 119 GLN B CA 1
ATOM 1912 C C . GLN B 1 119 ? 2.393 -21.734 7.098 1 97.94 119 GLN B C 1
ATOM 1914 O O . GLN B 1 119 ? 2.418 -22.797 6.473 1 97.94 119 GLN B O 1
ATOM 1919 N N . LYS B 1 120 ? 1.587 -21.625 8.125 1 97.25 120 LYS B N 1
ATOM 1920 C CA . LYS B 1 120 ? 0.822 -22.75 8.656 1 97.25 120 LYS B CA 1
ATOM 1921 C C . LYS B 1 120 ? -0.601 -22.75 8.102 1 97.25 120 LYS B C 1
ATOM 1923 O O . LYS B 1 120 ? -1.371 -23.672 8.375 1 97.25 120 LYS B O 1
ATOM 1928 N N . THR B 1 121 ? -0.868 -21.797 7.391 1 95.12 121 THR B N 1
ATOM 1929 C CA . THR B 1 121 ? -2.211 -21.719 6.824 1 95.12 121 THR B CA 1
ATOM 1930 C C . THR B 1 121 ? -2.4 -22.797 5.75 1 95.12 121 THR B C 1
ATOM 1932 O O . THR B 1 121 ? -1.461 -23.109 5.02 1 95.12 121 THR B O 1
ATOM 1935 N N . ASP B 1 122 ? -3.617 -23.422 5.617 1 91.31 122 ASP B N 1
ATOM 1936 C CA . ASP B 1 122 ? -3.979 -24.328 4.527 1 91.31 122 ASP B CA 1
ATOM 1937 C C . ASP B 1 122 ? -4.578 -23.562 3.352 1 91.31 122 ASP B C 1
ATOM 1939 O O . ASP B 1 122 ? -5.699 -23.062 3.439 1 91.31 122 ASP B O 1
ATOM 1943 N N . LEU B 1 123 ? -3.865 -23.328 2.285 1 86.81 123 LEU B N 1
ATOM 1944 C CA . LEU B 1 123 ? -4.309 -22.547 1.132 1 86.81 123 LEU B CA 1
ATOM 1945 C C . LEU B 1 123 ? -5.492 -23.219 0.446 1 86.81 123 LEU B C 1
ATOM 1947 O O . LEU B 1 123 ? -6.285 -22.562 -0.222 1 86.81 123 LEU B O 1
ATOM 1951 N N . HIS B 1 124 ? -5.57 -24.438 0.341 1 70.5 124 HIS B N 1
ATOM 1952 C CA . HIS B 1 124 ? -6.645 -25.188 -0.31 1 70.5 124 HIS B CA 1
ATOM 1953 C C . HIS B 1 124 ? -7.984 -24.938 0.381 1 70.5 124 HIS B C 1
ATOM 1955 O O . HIS B 1 124 ? -9.039 -25.078 -0.237 1 70.5 124 HIS B O 1
ATOM 1961 N N . SER B 1 125 ? -7.965 -24.734 1.533 1 52.62 125 SER B N 1
ATOM 1962 C CA . SER B 1 125 ? -9.227 -24.547 2.238 1 52.62 125 SER B CA 1
ATOM 1963 C C . SER B 1 125 ? -9.781 -23.141 2.041 1 52.62 125 SER B C 1
ATOM 1965 O O . SER B 1 125 ? -10.891 -22.844 2.479 1 52.62 125 SER B O 1
ATOM 1967 N N . GLN B 1 126 ? -9.031 -22.328 1.464 1 51.28 126 GLN B N 1
ATOM 1968 C CA . GLN B 1 126 ? -9.578 -21 1.239 1 51.28 126 GLN B CA 1
ATOM 1969 C C . GLN B 1 126 ? -10.219 -20.891 -0.141 1 51.28 126 GLN B C 1
ATOM 1971 O O . GLN B 1 126 ? -9.672 -21.391 -1.127 1 51.28 126 GLN B O 1
ATOM 1976 N N . PRO B 1 127 ? -11.539 -20.719 -0.281 1 43.84 127 PRO B N 1
ATOM 1977 C CA . PRO B 1 127 ? -12.273 -20.797 -1.547 1 43.84 127 PRO B CA 1
ATOM 1978 C C . PRO B 1 127 ? -11.586 -20.016 -2.67 1 43.84 127 PRO B C 1
ATOM 1980 O O . PRO B 1 127 ? -11.281 -18.828 -2.51 1 43.84 127 PRO B O 1
ATOM 1983 N N . GLN B 1 128 ? -10.633 -20.547 -3.371 1 41.88 128 GLN B N 1
ATOM 1984 C CA . GLN B 1 128 ? -10.297 -19.953 -4.664 1 41.88 128 GLN B CA 1
ATOM 1985 C C . GLN B 1 128 ? -11.555 -19.75 -5.512 1 41.88 128 GLN B C 1
ATOM 1987 O O . GLN B 1 128 ? -12.258 -20.703 -5.828 1 41.88 128 GLN B O 1
ATOM 1992 N N . VAL B 1 129 ? -12.172 -18.672 -5.367 1 38.25 129 VAL B N 1
ATOM 1993 C CA . VAL B 1 129 ? -13.336 -18.562 -6.25 1 38.25 129 VAL B CA 1
ATOM 1994 C C . VAL B 1 129 ? -12.883 -18.594 -7.707 1 38.25 129 VAL B C 1
ATOM 1996 O O . VAL B 1 129 ? -11.797 -18.109 -8.039 1 38.25 129 VAL B O 1
#

pLDDT: mean 79.28, std 26.16, range [33.25, 98.94]

Radius of gyration: 32.22 Å; Cα contacts (8 Å, |Δi|>4): 455; chains: 2; bounding box: 85×158×66 Å